Protein AF-A0A2I0IR15-F1 (afdb_monomer)

Solvent-accessible surface area (backbone atoms only — not comparable to full-atom values): 15702 Å² total; per-residue (Å²): 140,82,87,82,83,85,82,85,78,87,79,83,79,78,88,78,77,84,72,83,79,74,71,85,77,74,89,68,75,77,57,98,59,69,62,58,69,61,56,49,57,70,72,62,69,72,68,48,71,68,54,54,54,48,50,56,51,50,54,52,49,53,51,48,60,46,68,48,95,63,59,62,61,58,48,52,51,51,53,49,50,37,50,75,71,71,53,41,85,82,40,51,69,53,52,51,53,40,49,49,52,49,49,51,55,38,70,74,64,69,55,45,65,54,35,42,57,66,49,39,50,50,51,55,50,55,41,43,73,73,68,45,89,74,54,71,66,58,55,45,51,21,42,67,18,85,50,9,60,50,57,43,22,37,52,48,36,49,50,50,36,44,30,68,50,36,37,68,64,48,54,72,70,70,52,95,68,77,36,67,49,54,49,44,20,69,74,68,74,48,53,68,68,60,32,47,55,56,51,49,51,51,36,56,52,24,52,51,46,37,52,54,58,70,70,53,91,44,83,92,45,46,77,55,52,52,51,52,53,52,51,39,53,51,42,46,71,34,26,68,86,38,47,33,75,89,54,63,46,71,66,57,54,51,51,51,39,55,74,76,68,47,76,80,87,127

Secondary structure (DSSP, 8-state):
----PPP-PPPPPPP------------PPPPTTTTHHHHHHHHS----HHHHHHHHHHHHHHHHHHHS---HHHHHHHHHHHHHTT-GGGSHHHHHHHHHHHHHHHHHS-TTTT--HHHHHHHHHHHHHTT----HHHHHHHHTSTT-HHHHHHHHHHHHHHHHHHHHHHHHTT-----HHHHHHHHHT--HHHHHHHHHHHHHHHHHHHHHHHTS--TTTHHHHHHHHHHHHHHHHHHSSS-TTTS--HHHHHHHHHHHTSPPP-

Structure (mmCIF, N/CA/C/O backbone):
data_AF-A0A2I0IR15-F1
#
_entry.id   AF-A0A2I0IR15-F1
#
loop_
_atom_site.group_PDB
_atom_site.id
_atom_site.type_symbol
_atom_site.label_atom_id
_atom_site.label_alt_id
_atom_site.label_comp_id
_atom_site.label_asym_id
_atom_site.label_entity_id
_atom_site.label_seq_id
_atom_site.pdbx_PDB_ins_code
_atom_site.Cartn_x
_atom_site.Cartn_y
_atom_site.Cartn_z
_atom_site.occupancy
_atom_site.B_iso_or_equiv
_atom_site.auth_seq_id
_atom_site.auth_comp_id
_atom_site.auth_asym_id
_atom_site.auth_atom_id
_atom_site.pdbx_PDB_model_num
ATOM 1 N N . MET A 1 1 ? 22.782 -65.442 -54.873 1.00 41.31 1 MET A N 1
ATOM 2 C CA . MET A 1 1 ? 21.860 -64.720 -55.776 1.00 41.31 1 MET A CA 1
ATOM 3 C C . MET A 1 1 ? 21.946 -63.253 -55.395 1.00 41.31 1 MET A C 1
ATOM 5 O O . MET A 1 1 ? 21.360 -62.856 -54.399 1.00 41.31 1 MET A O 1
ATOM 9 N N . SER A 1 2 ? 22.826 -62.520 -56.082 1.00 32.69 2 SER A N 1
ATOM 10 C CA . SER A 1 2 ? 23.142 -61.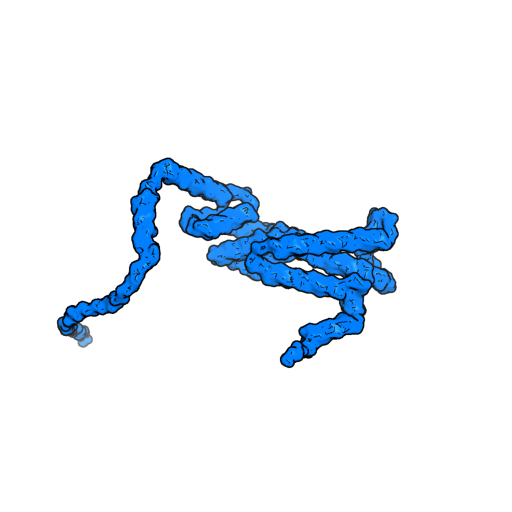117 -55.795 1.00 32.69 2 SER A CA 1
ATOM 11 C C . SER A 1 2 ? 22.188 -60.170 -56.509 1.00 32.69 2 SER A C 1
ATOM 13 O O . SER A 1 2 ? 21.692 -60.468 -57.592 1.00 32.69 2 SER A O 1
ATOM 15 N N . ALA A 1 3 ? 21.971 -59.040 -55.846 1.00 29.98 3 ALA A N 1
ATOM 16 C CA . ALA A 1 3 ? 21.074 -57.948 -56.174 1.00 29.98 3 ALA A CA 1
ATOM 17 C C . ALA A 1 3 ? 21.280 -57.323 -57.561 1.00 29.98 3 ALA A C 1
ATOM 19 O O . ALA A 1 3 ? 22.413 -57.151 -58.005 1.00 29.98 3 ALA A O 1
ATOM 20 N N . GLN A 1 4 ? 20.180 -56.836 -58.140 1.00 33.25 4 GLN A N 1
ATOM 21 C CA . GLN A 1 4 ? 20.163 -55.598 -58.918 1.00 33.25 4 GLN A CA 1
ATOM 22 C C . GLN A 1 4 ? 18.915 -54.795 -58.538 1.00 33.25 4 GLN A C 1
ATOM 24 O O . GLN A 1 4 ? 17.784 -55.256 -58.687 1.00 33.25 4 GLN A O 1
ATOM 29 N N . SER A 1 5 ? 19.156 -53.608 -57.983 1.00 34.25 5 SER A N 1
ATOM 30 C CA . SER A 1 5 ? 18.151 -52.607 -57.630 1.00 34.25 5 SER A CA 1
ATOM 31 C C . SER A 1 5 ? 17.617 -51.930 -58.899 1.00 34.25 5 SER A C 1
ATOM 33 O O . SER A 1 5 ? 18.418 -51.602 -59.777 1.00 34.25 5 SER A O 1
ATOM 35 N N . PRO A 1 6 ? 16.300 -51.690 -59.018 1.00 36.78 6 PRO A N 1
ATOM 36 C CA . PRO A 1 6 ? 15.722 -51.125 -60.227 1.00 36.78 6 PRO A CA 1
ATOM 37 C C . PRO A 1 6 ? 15.955 -49.613 -60.320 1.00 36.78 6 PRO A C 1
ATOM 39 O O . PRO A 1 6 ? 15.710 -48.846 -59.388 1.00 36.78 6 PRO A O 1
ATOM 42 N N . THR A 1 7 ? 16.434 -49.213 -61.493 1.00 34.75 7 THR A N 1
ATOM 43 C CA . THR A 1 7 ? 16.670 -47.848 -61.956 1.00 34.75 7 THR A CA 1
ATOM 44 C C . THR A 1 7 ? 15.359 -47.063 -62.036 1.00 34.75 7 THR A C 1
ATOM 46 O O . THR A 1 7 ? 14.443 -47.435 -62.768 1.00 34.75 7 THR A O 1
ATOM 49 N N . VAL A 1 8 ? 15.282 -45.951 -61.303 1.00 35.84 8 VAL A N 1
ATOM 50 C CA . VAL A 1 8 ? 14.198 -44.968 -61.413 1.00 35.84 8 VAL A CA 1
ATOM 51 C C . VAL A 1 8 ? 14.391 -44.188 -62.712 1.00 35.84 8 VAL A C 1
ATOM 53 O O . VAL A 1 8 ? 15.335 -43.414 -62.859 1.00 35.84 8 VAL A O 1
ATOM 56 N N . VAL A 1 9 ? 13.501 -44.429 -63.671 1.00 34.94 9 VAL A N 1
ATOM 57 C CA . VAL A 1 9 ? 13.421 -43.693 -64.934 1.00 34.94 9 VAL A CA 1
ATOM 58 C C . VAL A 1 9 ? 12.766 -42.338 -64.663 1.00 34.94 9 VAL A C 1
ATOM 60 O O . VAL A 1 9 ? 11.647 -42.258 -64.161 1.00 34.94 9 VAL A O 1
ATOM 63 N N . SER A 1 10 ? 13.502 -41.275 -64.985 1.00 33.50 10 SER A N 1
ATOM 64 C CA . SER A 1 10 ? 13.071 -39.878 -64.922 1.00 33.50 10 SER A CA 1
ATOM 65 C C . SER A 1 10 ? 11.829 -39.657 -65.791 1.00 33.50 10 SER A C 1
ATOM 67 O O . SER A 1 10 ? 11.877 -39.861 -67.005 1.00 33.50 10 SER A O 1
ATOM 69 N N . SER A 1 11 ? 10.717 -39.246 -65.177 1.00 34.78 11 SER A N 1
ATOM 70 C CA . SER A 1 11 ? 9.536 -38.761 -65.894 1.00 34.78 11 SER A CA 1
ATOM 71 C C . SER A 1 11 ? 9.581 -37.236 -65.935 1.00 34.78 11 SER A C 1
ATOM 73 O O . SER A 1 11 ? 9.585 -36.560 -64.909 1.00 34.78 11 SER A O 1
ATOM 75 N N . ALA A 1 12 ? 9.686 -36.699 -67.149 1.00 38.09 12 ALA A N 1
ATOM 76 C CA . ALA A 1 12 ? 9.657 -35.270 -67.413 1.00 38.09 12 ALA A CA 1
ATOM 77 C C . ALA A 1 12 ? 8.249 -34.705 -67.159 1.00 38.09 12 ALA A C 1
ATOM 79 O O . ALA A 1 12 ? 7.258 -35.245 -67.653 1.00 38.09 12 ALA A O 1
ATOM 80 N N . SER A 1 13 ? 8.168 -33.604 -66.411 1.00 41.06 13 SER A N 1
ATOM 81 C CA . SER A 1 13 ? 6.932 -32.841 -66.210 1.00 41.06 13 SER A CA 1
ATOM 82 C C . SER A 1 13 ? 6.497 -32.127 -67.505 1.00 41.06 13 SER A C 1
ATOM 84 O O . SER A 1 13 ? 7.362 -31.698 -68.273 1.00 41.06 13 SER A O 1
ATOM 86 N N . PRO A 1 14 ? 5.184 -31.938 -67.758 1.00 40.12 14 PRO A N 1
ATOM 87 C CA . PRO A 1 14 ? 4.691 -31.228 -68.939 1.00 40.12 14 PRO A CA 1
ATOM 88 C C . PRO A 1 14 ? 4.983 -29.718 -68.858 1.00 40.12 14 PRO A C 1
ATOM 90 O O . PRO A 1 14 ? 5.197 -29.190 -67.763 1.00 40.12 14 PRO A O 1
ATOM 93 N N . PRO A 1 15 ? 4.953 -28.990 -69.990 1.00 38.06 15 PRO A N 1
ATOM 94 C CA . PRO A 1 15 ? 5.256 -27.566 -70.009 1.00 38.06 15 PRO A CA 1
ATOM 95 C C . PRO A 1 15 ? 4.151 -26.776 -69.298 1.00 38.06 15 PRO A C 1
ATOM 97 O O . PRO A 1 15 ? 2.987 -26.793 -69.699 1.00 38.06 15 PRO A O 1
ATOM 100 N N . VAL A 1 16 ? 4.524 -26.063 -68.235 1.00 43.25 16 VAL A N 1
ATOM 101 C CA . VAL A 1 16 ? 3.643 -25.116 -67.548 1.00 43.25 16 VAL A CA 1
ATOM 102 C C . VAL A 1 16 ? 3.481 -23.892 -68.447 1.00 43.25 16 VAL A C 1
ATOM 104 O O . VAL A 1 16 ? 4.421 -23.124 -68.648 1.00 43.25 16 VAL A O 1
ATOM 107 N N . HIS A 1 17 ? 2.283 -23.709 -69.001 1.00 43.22 17 HIS A N 1
ATOM 108 C CA . HIS A 1 17 ? 1.891 -22.457 -69.639 1.00 43.22 17 HIS A CA 1
ATOM 109 C C . HIS A 1 17 ? 2.035 -21.311 -68.629 1.00 43.22 17 HIS A C 1
ATOM 111 O O . HIS A 1 17 ? 1.361 -21.285 -67.600 1.00 43.22 17 HIS A O 1
ATOM 117 N N . ALA A 1 18 ? 2.906 -20.350 -68.941 1.00 48.81 18 ALA A N 1
ATOM 118 C CA . ALA A 1 18 ? 3.055 -19.101 -68.209 1.00 48.81 18 ALA A CA 1
ATOM 119 C C . ALA A 1 18 ? 1.807 -18.219 -68.403 1.00 48.81 18 ALA A C 1
ATOM 121 O O . ALA A 1 18 ? 1.797 -17.278 -69.195 1.00 48.81 18 ALA A O 1
ATOM 122 N N . GLY A 1 19 ? 0.729 -18.538 -67.688 1.00 43.53 19 GLY A N 1
ATOM 123 C CA . GLY A 1 19 ? -0.364 -17.605 -67.459 1.00 43.53 19 GLY A CA 1
ATOM 124 C C . GLY A 1 19 ? 0.122 -16.532 -66.492 1.00 43.53 19 GLY A C 1
ATOM 125 O O . GLY A 1 19 ? 0.370 -16.822 -65.322 1.00 43.53 19 GLY A O 1
ATOM 126 N N . LYS A 1 20 ? 0.290 -15.293 -66.968 1.00 47.94 20 LYS A N 1
ATOM 127 C CA . LYS A 1 20 ? 0.499 -14.132 -66.096 1.00 47.94 20 LYS A CA 1
ATOM 128 C C . LYS A 1 20 ? -0.703 -14.027 -65.156 1.00 47.94 20 LYS A C 1
ATOM 130 O O . LYS A 1 20 ? -1.771 -13.584 -65.563 1.00 47.94 20 LYS A O 1
ATOM 135 N N . SER A 1 21 ? -0.539 -14.441 -63.904 1.00 51.06 21 SER A N 1
ATOM 136 C CA . SER A 1 21 ? -1.483 -14.095 -62.846 1.00 51.06 21 SER A CA 1
ATOM 137 C C . SER A 1 21 ? -1.290 -12.613 -62.522 1.00 51.06 21 SER A C 1
ATOM 139 O O . SER A 1 21 ? -0.540 -12.267 -61.609 1.00 51.06 21 SER A O 1
ATOM 141 N N . GLU A 1 22 ? -1.939 -11.730 -63.281 1.00 56.03 22 GLU A N 1
ATOM 142 C CA . GLU A 1 22 ? -2.110 -10.333 -62.882 1.00 56.03 22 GLU A CA 1
ATOM 143 C C . GLU A 1 22 ? -2.920 -10.309 -61.583 1.00 56.03 22 GLU A C 1
ATOM 145 O O . GLU A 1 22 ? -4.130 -10.546 -61.553 1.00 56.03 22 GLU A O 1
ATOM 150 N N . ARG A 1 23 ? -2.223 -10.080 -60.465 1.00 53.50 23 ARG A N 1
ATOM 151 C CA . ARG A 1 23 ? -2.849 -9.777 -59.179 1.00 53.50 23 ARG A CA 1
ATOM 152 C C . ARG A 1 23 ? -3.758 -8.568 -59.421 1.00 53.50 23 ARG A C 1
ATOM 154 O O . ARG A 1 23 ? -3.258 -7.538 -59.861 1.00 53.50 23 ARG A O 1
ATOM 161 N N . ARG A 1 24 ? -5.068 -8.691 -59.163 1.00 59.56 24 ARG A N 1
ATOM 162 C CA . ARG A 1 24 ? -6.012 -7.564 -59.268 1.00 59.56 24 ARG A CA 1
ATOM 163 C C . ARG A 1 24 ? -5.477 -6.397 -58.436 1.00 59.56 24 ARG A C 1
ATOM 165 O O . ARG A 1 24 ? -5.504 -6.459 -57.208 1.00 59.56 24 ARG A O 1
ATOM 172 N N . SER A 1 25 ? -4.955 -5.382 -59.117 1.00 61.16 25 SER A N 1
ATOM 173 C CA . SER A 1 25 ? -4.569 -4.116 -58.510 1.00 61.16 25 SER A CA 1
ATOM 174 C C . SER A 1 25 ? -5.855 -3.352 -58.246 1.00 61.16 25 SER A C 1
ATOM 176 O O . SER A 1 25 ? -6.660 -3.156 -59.153 1.00 61.16 25 SER A O 1
ATOM 178 N N . VAL A 1 26 ? -6.097 -3.014 -56.988 1.00 62.75 26 VAL A N 1
ATOM 179 C CA . VAL A 1 26 ? -7.194 -2.124 -56.624 1.00 62.75 26 VAL A CA 1
ATOM 180 C C . VAL A 1 26 ? -6.626 -0.716 -56.712 1.00 62.75 26 VAL A C 1
ATOM 182 O O . VAL A 1 26 ? -5.654 -0.412 -56.021 1.00 62.75 26 VAL A O 1
ATOM 185 N N . ASP A 1 27 ? -7.206 0.118 -57.573 1.00 71.88 27 ASP A N 1
ATOM 186 C CA . ASP A 1 27 ? -6.844 1.529 -57.712 1.00 71.88 27 ASP A CA 1
ATOM 187 C C . ASP A 1 27 ? -7.351 2.297 -56.488 1.00 71.88 27 ASP A C 1
ATOM 189 O O . ASP A 1 27 ? -8.397 2.950 -56.502 1.00 71.88 27 ASP A O 1
ATOM 193 N N . PHE A 1 28 ? -6.641 2.149 -55.370 1.00 70.25 28 PHE A N 1
ATOM 194 C CA . PHE A 1 28 ? -6.897 2.956 -54.190 1.00 70.25 28 PHE A CA 1
ATOM 195 C C . PHE A 1 28 ? -6.658 4.425 -54.544 1.00 70.25 28 PHE A C 1
ATOM 197 O O . PHE A 1 28 ? -5.647 4.775 -55.155 1.00 70.25 28 PHE A O 1
ATOM 204 N N . LEU A 1 29 ? -7.591 5.287 -54.137 1.00 69.69 29 LEU A N 1
ATOM 205 C CA . LEU A 1 29 ? -7.386 6.731 -54.176 1.00 69.69 29 LEU A CA 1
ATOM 206 C C . LEU A 1 29 ? -6.063 7.072 -53.467 1.00 69.69 29 LEU A C 1
ATO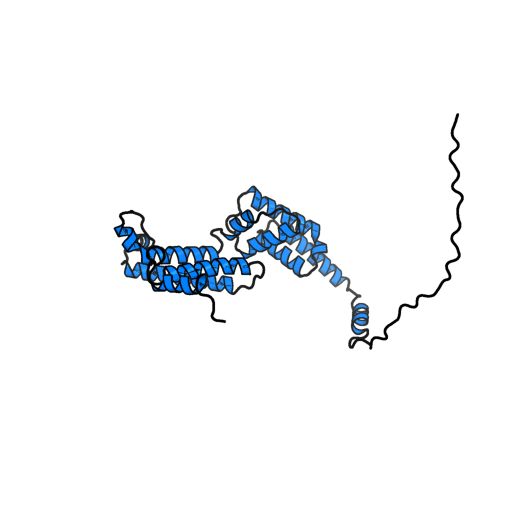M 208 O O . LEU A 1 29 ? -5.781 6.470 -52.422 1.00 69.69 29 LEU A O 1
ATOM 212 N N . PRO A 1 30 ? -5.262 8.017 -54.001 1.00 73.25 30 PRO A N 1
ATOM 213 C CA . PRO A 1 30 ? -4.023 8.439 -53.366 1.00 73.25 30 PRO A CA 1
ATOM 214 C C . PRO A 1 30 ? -4.285 8.760 -51.900 1.00 73.25 30 PRO A C 1
ATOM 216 O O . PRO A 1 30 ? -5.262 9.445 -51.578 1.00 73.25 30 PRO A O 1
ATOM 219 N N . SER A 1 31 ? -3.438 8.247 -51.005 1.00 76.50 31 SER A N 1
ATOM 220 C CA . SER A 1 31 ? -3.572 8.606 -49.597 1.00 76.50 31 SER A CA 1
ATOM 221 C C . SER A 1 31 ? -3.494 10.130 -49.478 1.00 76.50 31 SER A C 1
ATOM 223 O O . SER A 1 31 ? -2.743 10.768 -50.220 1.00 76.50 31 SER A O 1
ATOM 225 N N . ILE A 1 32 ? -4.230 10.723 -48.534 1.00 77.25 32 ILE A N 1
ATOM 226 C CA . ILE A 1 32 ? -4.157 12.173 -48.268 1.00 77.25 32 ILE A CA 1
ATOM 227 C C . ILE A 1 32 ? -2.726 12.645 -47.954 1.00 77.25 32 ILE A C 1
ATOM 229 O O . ILE A 1 32 ? -2.435 13.834 -48.014 1.00 77.25 32 ILE A O 1
ATOM 233 N N . TRP A 1 33 ? -1.837 11.704 -47.632 1.00 76.12 33 TRP A N 1
ATOM 234 C CA . TRP A 1 33 ? -0.437 11.932 -47.323 1.00 76.12 33 TRP A CA 1
ATOM 235 C C . TRP A 1 33 ? 0.501 11.702 -48.516 1.00 76.12 33 TRP A C 1
ATOM 237 O O . TRP A 1 33 ? 1.664 12.073 -48.421 1.00 76.12 33 TRP A O 1
ATOM 247 N N . GLY A 1 34 ? 0.040 11.122 -49.632 1.00 77.81 34 GLY A N 1
ATOM 248 C CA . GLY A 1 34 ? 0.859 10.829 -50.818 1.00 77.81 34 GLY A CA 1
ATOM 249 C C . GLY A 1 34 ? 2.237 10.249 -50.470 1.00 77.81 34 GLY A C 1
ATOM 250 O O . GLY A 1 34 ? 2.342 9.337 -49.651 1.00 77.81 34 GLY A O 1
ATOM 251 N N . ASP A 1 35 ? 3.286 10.856 -51.031 1.00 72.31 35 ASP A N 1
ATOM 252 C CA . ASP A 1 35 ? 4.697 10.529 -50.772 1.00 72.31 35 ASP A CA 1
ATOM 253 C C . ASP A 1 35 ? 5.337 11.418 -49.684 1.00 72.31 35 ASP A C 1
ATOM 255 O O . ASP A 1 35 ? 6.562 11.488 -49.560 1.00 72.31 35 ASP A O 1
ATOM 259 N N . HIS A 1 36 ? 4.534 12.129 -48.884 1.00 68.62 36 HIS A N 1
ATOM 260 C CA . HIS A 1 36 ? 5.016 13.112 -47.905 1.00 68.62 36 HIS A CA 1
ATOM 261 C C . HIS A 1 36 ? 6.048 12.517 -46.930 1.00 68.62 36 HIS A C 1
ATOM 263 O O . HIS A 1 36 ? 7.082 13.130 -46.664 1.00 68.62 36 HIS A O 1
ATOM 269 N N . PHE A 1 37 ? 5.822 11.283 -46.471 1.00 63.47 37 PHE A N 1
ATOM 270 C CA . PHE A 1 37 ? 6.748 10.570 -45.585 1.00 63.47 37 PHE A CA 1
ATOM 271 C C . PHE A 1 37 ? 7.997 10.028 -46.305 1.00 63.47 37 PHE A C 1
ATOM 273 O O . PHE A 1 37 ? 9.055 9.910 -45.687 1.00 63.47 37 PHE A O 1
ATOM 280 N N . LEU A 1 38 ? 7.914 9.745 -47.610 1.00 65.06 38 LEU A N 1
ATOM 281 C CA . LEU A 1 38 ? 9.043 9.252 -48.411 1.00 65.06 38 LEU A CA 1
ATOM 282 C C . LEU A 1 38 ? 10.034 10.380 -48.749 1.00 65.06 38 LEU A C 1
ATOM 284 O O . LEU A 1 38 ? 11.251 10.180 -48.716 1.00 65.06 38 LEU A O 1
ATOM 288 N N . ASN A 1 39 ? 9.528 11.595 -48.981 1.00 60.56 39 ASN A N 1
ATOM 289 C CA . ASN A 1 39 ? 10.370 12.783 -49.155 1.00 60.56 39 ASN A CA 1
ATOM 290 C C . ASN A 1 39 ? 11.069 13.202 -47.852 1.00 60.56 39 ASN A C 1
ATOM 292 O O . ASN A 1 39 ? 12.228 13.618 -47.890 1.00 60.56 39 ASN A O 1
ATOM 296 N N . HIS A 1 40 ? 10.413 13.036 -46.698 1.00 56.72 40 HIS A N 1
ATOM 297 C CA . HIS A 1 40 ? 11.025 13.322 -45.397 1.00 56.72 40 HIS A CA 1
ATOM 298 C C . HIS A 1 40 ? 12.234 12.415 -45.111 1.00 56.72 40 HIS A C 1
ATOM 300 O O . HIS A 1 40 ? 13.275 12.891 -44.659 1.00 56.72 40 HIS A O 1
ATOM 306 N N . ALA A 1 41 ? 12.139 11.118 -45.425 1.00 53.72 41 ALA A N 1
ATOM 307 C CA . ALA A 1 41 ? 13.246 10.177 -45.235 1.00 53.72 41 ALA A CA 1
ATOM 308 C C . ALA A 1 41 ? 14.482 10.537 -46.083 1.00 53.72 41 ALA A C 1
ATOM 310 O O . ALA A 1 41 ? 15.613 10.344 -45.646 1.00 53.72 41 ALA A O 1
ATOM 311 N N . SER A 1 42 ? 14.268 11.130 -47.260 1.00 54.53 42 SER A N 1
ATOM 312 C CA . SER A 1 42 ? 15.337 11.447 -48.215 1.00 54.53 42 SER A CA 1
ATOM 313 C C . SER A 1 42 ? 16.145 12.696 -47.834 1.00 54.53 42 SER A C 1
ATOM 315 O O . SER A 1 42 ? 17.334 12.768 -48.136 1.00 54.53 42 SER A O 1
ATOM 317 N N . HIS A 1 43 ? 15.539 13.669 -47.142 1.00 50.34 43 HIS A N 1
ATOM 318 C CA . HIS A 1 43 ? 16.244 14.870 -46.658 1.00 50.34 43 HIS A CA 1
ATOM 319 C C . HIS A 1 43 ? 16.834 14.694 -45.245 1.00 50.34 43 HIS A C 1
ATOM 321 O O . HIS A 1 43 ? 17.702 15.458 -44.834 1.00 50.34 43 HIS A O 1
ATOM 327 N N . SER A 1 44 ? 16.388 13.669 -44.510 1.00 52.06 44 SER A N 1
ATOM 328 C CA . SER A 1 44 ? 16.748 13.421 -43.107 1.00 52.06 44 SER A CA 1
ATOM 329 C C . SER A 1 44 ? 17.924 12.448 -42.903 1.00 52.06 44 SER A C 1
ATOM 331 O O . SER A 1 44 ? 18.313 12.225 -41.758 1.00 52.06 44 SER A O 1
ATOM 333 N N . MET A 1 45 ? 18.509 11.868 -43.960 1.00 53.00 45 MET A N 1
ATOM 334 C CA . MET A 1 45 ? 19.631 10.908 -43.851 1.00 53.00 45 MET A CA 1
ATOM 335 C C . MET A 1 45 ? 21.026 11.517 -44.082 1.00 53.00 45 MET A C 1
ATOM 337 O O . MET A 1 45 ? 21.992 10.791 -44.287 1.00 53.00 45 MET A O 1
ATOM 341 N N . MET A 1 46 ? 21.172 12.839 -43.989 1.00 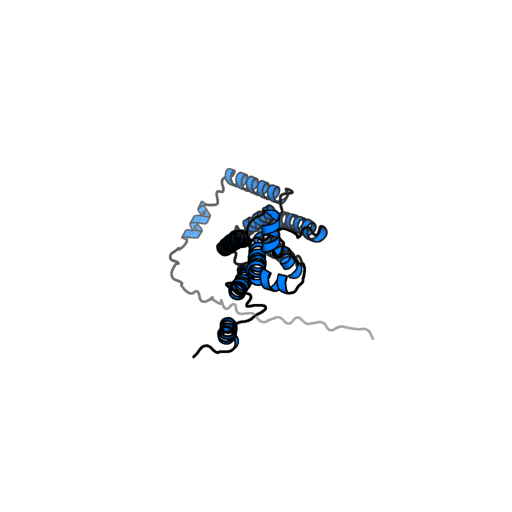55.88 46 MET A N 1
ATOM 342 C CA . MET A 1 46 ? 22.468 13.448 -43.663 1.00 55.88 46 MET A CA 1
ATOM 343 C C . MET A 1 46 ? 22.533 13.585 -42.141 1.00 55.88 46 MET A C 1
ATOM 345 O O . MET A 1 46 ? 22.412 14.686 -41.602 1.00 55.88 46 MET A O 1
ATOM 349 N N . ILE A 1 47 ? 22.653 12.462 -41.425 1.00 57.88 47 ILE A N 1
ATOM 350 C CA . ILE A 1 47 ? 23.025 12.522 -40.010 1.00 57.88 47 ILE A CA 1
ATOM 351 C C . ILE A 1 47 ? 24.422 13.143 -39.998 1.00 57.88 47 ILE A C 1
ATOM 353 O O . ILE A 1 47 ? 25.387 12.544 -40.458 1.00 57.88 47 ILE A O 1
ATOM 357 N N . HIS A 1 48 ? 24.511 14.406 -39.583 1.00 69.12 48 HIS A N 1
ATOM 358 C CA . HIS A 1 48 ? 25.781 15.119 -39.511 1.00 69.12 48 HIS A CA 1
ATOM 359 C C . HIS A 1 48 ? 26.724 14.297 -38.619 1.00 69.12 48 HIS A C 1
ATOM 361 O O . HIS A 1 48 ? 26.294 13.850 -37.561 1.00 69.12 48 HIS A O 1
ATOM 367 N N . GLU A 1 49 ? 27.997 14.130 -38.979 1.00 75.12 49 GLU A N 1
ATOM 368 C CA . GLU A 1 49 ? 29.004 13.360 -38.207 1.00 75.12 49 GLU A CA 1
ATOM 369 C C . GLU A 1 49 ? 29.020 13.721 -36.700 1.00 75.12 49 GLU A C 1
ATOM 371 O O . GLU A 1 49 ? 29.261 12.898 -35.818 1.00 75.12 49 GLU A O 1
ATOM 376 N N . SER A 1 50 ? 28.666 14.972 -36.393 1.00 80.25 50 SER A N 1
ATOM 377 C CA . SER A 1 50 ? 28.446 15.482 -35.036 1.00 80.25 50 SER A CA 1
ATOM 378 C C . SER A 1 50 ? 27.332 14.742 -34.275 1.00 80.25 50 SER A C 1
ATOM 380 O O . SER A 1 50 ? 27.508 14.401 -33.108 1.00 80.25 50 SER A O 1
ATOM 382 N N . ALA A 1 51 ? 26.200 14.466 -34.924 1.00 80.06 51 ALA A N 1
ATOM 383 C CA . ALA A 1 51 ? 25.073 13.744 -34.344 1.00 80.06 51 ALA A CA 1
ATOM 384 C C . ALA A 1 51 ? 25.393 12.256 -34.128 1.00 80.06 51 ALA A C 1
ATOM 386 O O . ALA A 1 51 ? 25.054 11.724 -33.074 1.00 80.06 51 ALA A O 1
ATOM 387 N N . GLU A 1 52 ? 26.116 11.601 -35.044 1.00 82.69 52 GLU A N 1
ATOM 388 C CA . GLU A 1 52 ? 26.582 10.217 -34.832 1.00 82.69 52 GLU A CA 1
ATOM 389 C C . GLU A 1 52 ? 27.502 10.122 -33.613 1.00 82.69 52 GLU A C 1
ATOM 391 O O . GLU A 1 52 ? 27.324 9.265 -32.746 1.00 82.69 52 GLU A O 1
ATOM 396 N N . LYS A 1 53 ? 28.443 11.064 -33.484 1.00 87.00 53 LYS A N 1
ATOM 397 C CA . LYS A 1 53 ? 29.334 11.135 -32.322 1.00 87.00 53 LYS A CA 1
ATOM 398 C C . LYS A 1 53 ? 28.569 11.366 -31.016 1.00 87.00 53 LYS A C 1
ATOM 400 O O . LYS A 1 53 ? 28.942 10.803 -29.987 1.00 87.00 53 LYS A O 1
ATOM 405 N N . GLN A 1 54 ? 27.512 12.178 -31.043 1.00 89.12 54 GLN A N 1
ATOM 406 C CA . GLN A 1 54 ? 26.643 12.387 -29.882 1.00 89.12 54 GLN A CA 1
ATOM 407 C C . GLN A 1 54 ? 25.873 11.118 -29.510 1.00 89.12 54 GLN A C 1
ATOM 409 O O . GLN A 1 54 ? 25.836 10.775 -28.330 1.00 89.12 54 GLN A O 1
ATOM 414 N N . ILE A 1 55 ? 25.317 10.400 -30.491 1.00 88.25 55 ILE A N 1
ATOM 415 C CA . ILE A 1 55 ? 24.612 9.128 -30.269 1.00 88.25 55 ILE A CA 1
ATOM 416 C C . ILE A 1 55 ? 25.553 8.106 -29.633 1.00 88.25 55 ILE A C 1
ATOM 418 O O . ILE A 1 55 ? 25.230 7.569 -28.578 1.00 88.25 55 ILE A O 1
ATOM 422 N N . LEU A 1 56 ? 26.753 7.915 -30.189 1.00 89.31 56 LEU A N 1
ATOM 423 C CA . LEU A 1 56 ? 27.759 7.006 -29.624 1.00 89.31 56 LEU A CA 1
ATOM 424 C C . LEU A 1 56 ? 28.150 7.389 -28.186 1.00 89.31 56 LEU A C 1
ATOM 426 O O . LEU A 1 56 ? 28.357 6.519 -27.335 1.00 89.31 56 LEU A O 1
ATOM 430 N N . GLY A 1 57 ? 28.233 8.693 -27.900 1.00 91.31 57 GLY A N 1
ATOM 431 C CA . GLY A 1 57 ? 28.473 9.203 -26.551 1.00 91.31 57 GLY A CA 1
ATOM 432 C C . GLY A 1 57 ? 27.340 8.856 -25.582 1.00 91.31 57 GLY A C 1
ATOM 433 O O . GLY A 1 57 ? 27.602 8.358 -24.488 1.00 91.31 57 GLY A O 1
ATOM 434 N N . LEU A 1 58 ? 26.089 9.065 -25.996 1.00 91.31 58 LEU A N 1
ATOM 435 C CA . LEU A 1 58 ? 24.905 8.739 -25.197 1.00 91.31 58 LEU A CA 1
ATOM 436 C C . LEU A 1 58 ? 24.756 7.230 -24.978 1.00 91.31 58 LEU A C 1
ATOM 438 O O . LEU A 1 58 ? 24.478 6.807 -23.859 1.00 91.31 58 LEU A O 1
ATOM 442 N N . GLU A 1 59 ? 24.992 6.408 -26.001 1.00 91.38 59 GLU A N 1
ATOM 443 C CA . GLU A 1 59 ? 24.985 4.947 -25.871 1.00 91.38 59 GLU A CA 1
ATOM 444 C C . GLU A 1 59 ? 26.029 4.469 -24.860 1.00 91.38 59 GLU A C 1
ATOM 446 O O . GLU A 1 59 ? 25.734 3.633 -24.005 1.00 91.38 59 GLU A O 1
ATOM 451 N N . SER A 1 60 ? 27.240 5.028 -24.918 1.00 91.38 60 SER A N 1
ATOM 452 C CA . SER A 1 60 ? 28.309 4.704 -23.967 1.00 91.38 60 SER A CA 1
ATOM 453 C C . SER A 1 60 ? 27.921 5.075 -22.534 1.00 91.38 60 SER A C 1
ATOM 455 O O . SER A 1 60 ? 28.199 4.321 -21.600 1.00 91.38 60 SER A O 1
ATOM 457 N N . GLU A 1 61 ? 27.234 6.203 -22.355 1.00 91.25 61 GLU A N 1
ATOM 458 C CA . GLU A 1 61 ? 26.751 6.639 -21.047 1.00 91.25 61 GLU A CA 1
ATOM 459 C C . GLU A 1 61 ? 25.636 5.733 -20.511 1.00 91.25 61 GLU A C 1
ATOM 461 O O . GLU A 1 61 ? 25.686 5.329 -19.350 1.00 91.25 61 GLU A O 1
ATOM 466 N N . VAL A 1 62 ? 24.677 5.330 -21.351 1.00 91.56 62 VAL A N 1
ATOM 467 C CA . VAL A 1 62 ? 23.621 4.380 -20.958 1.00 91.56 62 VAL A CA 1
ATOM 468 C C . VAL A 1 62 ? 24.223 3.040 -20.527 1.00 91.56 62 VAL A C 1
ATOM 470 O O . VAL A 1 62 ? 23.846 2.511 -19.480 1.00 91.56 62 VAL A O 1
ATOM 473 N N . LYS A 1 63 ? 25.208 2.516 -21.271 1.00 91.81 63 LYS A N 1
ATOM 474 C CA . LYS A 1 63 ? 25.931 1.286 -20.896 1.00 91.81 63 LYS A CA 1
ATOM 475 C C . LYS A 1 63 ? 26.609 1.425 -19.540 1.00 91.81 63 LYS A C 1
ATOM 477 O O . LYS A 1 63 ? 26.462 0.555 -18.686 1.00 91.81 63 LYS A O 1
ATOM 482 N N . ARG A 1 64 ? 27.289 2.553 -19.313 1.00 90.12 64 ARG A N 1
ATOM 483 C CA . ARG A 1 64 ? 27.911 2.865 -18.023 1.00 90.12 64 ARG A CA 1
ATOM 484 C C . ARG A 1 64 ? 26.873 2.904 -16.899 1.00 90.12 64 ARG A C 1
ATOM 486 O O . ARG A 1 64 ? 27.120 2.352 -15.834 1.00 90.12 64 ARG A O 1
ATOM 493 N N . MET A 1 65 ? 25.712 3.523 -17.117 1.00 89.81 65 MET A N 1
ATOM 494 C CA . MET A 1 65 ? 24.647 3.600 -16.108 1.00 89.81 65 MET A CA 1
ATOM 495 C C . MET A 1 65 ? 24.046 2.229 -15.755 1.00 89.81 65 MET A C 1
ATOM 497 O O . MET A 1 65 ? 23.656 2.031 -14.604 1.00 89.81 65 MET A O 1
ATOM 501 N N . LEU A 1 66 ? 23.985 1.292 -16.707 1.00 89.69 66 LEU A N 1
ATOM 502 C CA . LEU A 1 66 ? 23.536 -0.088 -16.468 1.00 89.69 66 LEU A CA 1
ATOM 503 C C . LEU A 1 66 ? 24.589 -0.928 -15.719 1.00 89.69 66 LEU A C 1
ATOM 505 O O . LEU A 1 66 ? 24.233 -1.728 -14.846 1.00 89.69 66 LEU A O 1
ATOM 509 N N . ASP A 1 67 ? 25.871 -0.714 -16.026 1.00 85.12 67 ASP A N 1
ATOM 510 C CA . ASP A 1 67 ? 27.000 -1.425 -15.413 1.00 85.12 67 ASP A CA 1
ATOM 511 C C . ASP A 1 67 ? 27.264 -0.993 -13.961 1.00 85.12 67 ASP A C 1
ATOM 513 O O . ASP A 1 67 ? 27.470 -1.835 -13.086 1.00 85.12 67 ASP A O 1
ATOM 517 N N . VAL A 1 68 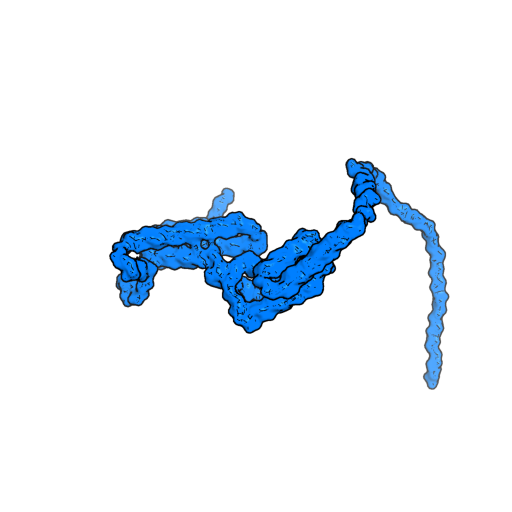? 27.187 0.313 -13.671 1.00 81.94 68 VAL A N 1
ATOM 518 C CA . VAL A 1 68 ? 27.414 0.873 -12.325 1.00 81.94 68 VAL A CA 1
ATOM 519 C C . VAL A 1 68 ? 26.617 0.102 -11.270 1.00 81.94 68 VAL A C 1
ATOM 521 O O . VAL A 1 68 ? 25.438 -0.168 -11.463 1.00 81.94 68 VAL A O 1
ATOM 524 N N . ASN A 1 69 ? 27.226 -0.209 -10.120 1.00 68.12 69 ASN A N 1
ATOM 525 C CA . ASN A 1 69 ? 26.559 -0.823 -8.958 1.00 68.12 69 ASN A CA 1
ATOM 526 C C . ASN A 1 69 ? 25.598 0.162 -8.249 1.00 68.12 69 ASN A C 1
ATOM 528 O O . ASN A 1 69 ? 25.762 0.478 -7.072 1.00 68.12 69 ASN A O 1
ATOM 532 N N . SER A 1 70 ? 24.623 0.691 -8.986 1.00 72.38 70 SER A N 1
ATOM 533 C CA . SER A 1 70 ? 23.541 1.544 -8.496 1.00 72.38 70 SER A CA 1
ATOM 534 C C . SER A 1 70 ? 22.440 0.722 -7.826 1.00 72.38 70 SER A C 1
ATOM 536 O O . SER A 1 70 ? 22.409 -0.512 -7.911 1.00 72.38 70 SER A O 1
ATOM 538 N N . SER A 1 71 ? 21.537 1.412 -7.125 1.00 78.44 71 SER A N 1
ATOM 539 C CA . SER A 1 71 ? 20.425 0.746 -6.457 1.00 78.44 71 SER A CA 1
ATOM 540 C C . SER A 1 71 ? 19.530 0.043 -7.496 1.00 78.44 71 SER A C 1
ATOM 542 O O . SER A 1 71 ? 19.270 0.594 -8.570 1.00 78.44 71 SER A O 1
ATOM 544 N N . PRO A 1 72 ? 19.021 -1.169 -7.227 1.00 79.12 72 PRO A N 1
ATOM 545 C CA . PRO A 1 72 ? 18.183 -1.863 -8.202 1.00 79.12 72 PRO A CA 1
ATOM 546 C C . PRO A 1 72 ? 16.925 -1.114 -8.669 1.00 79.12 72 PRO A C 1
ATOM 548 O O . PRO A 1 72 ? 16.606 -1.243 -9.849 1.00 79.12 72 PRO A O 1
ATOM 551 N N . PRO A 1 73 ? 16.230 -0.291 -7.852 1.00 82.00 73 PRO A N 1
ATOM 552 C CA . PRO A 1 73 ? 15.152 0.561 -8.357 1.00 82.00 73 PRO A CA 1
ATOM 553 C C . PRO A 1 73 ? 15.600 1.495 -9.490 1.00 82.00 73 PRO A C 1
ATOM 555 O O . PRO A 1 73 ? 14.872 1.672 -10.465 1.00 82.00 73 PRO A O 1
ATOM 558 N N . GLU A 1 74 ? 16.797 2.078 -9.395 1.00 86.19 74 GLU A N 1
ATOM 559 C CA . GLU A 1 74 ? 17.350 2.944 -10.444 1.00 86.19 74 GLU A CA 1
ATOM 560 C C . GLU A 1 74 ? 17.638 2.146 -11.716 1.00 86.19 74 GLU A C 1
ATOM 562 O O . GLU A 1 74 ? 17.204 2.550 -12.797 1.00 86.19 74 GLU A O 1
ATOM 567 N N . LYS A 1 75 ? 18.281 0.976 -11.588 1.00 89.00 75 LYS A N 1
ATOM 568 C CA . LYS A 1 75 ? 18.543 0.083 -12.729 1.00 89.00 75 LYS A CA 1
ATOM 569 C C . LYS A 1 75 ? 17.248 -0.367 -13.409 1.00 89.00 75 LYS A C 1
ATOM 571 O O . LYS A 1 75 ? 17.135 -0.278 -14.627 1.00 89.00 75 LYS A O 1
ATOM 576 N N . LEU A 1 76 ? 16.251 -0.804 -12.637 1.00 90.00 76 LEU A N 1
ATOM 577 C CA . LEU A 1 76 ? 14.956 -1.255 -13.160 1.00 90.00 76 LEU A CA 1
ATOM 578 C C . LEU A 1 76 ? 14.211 -0.128 -13.887 1.00 90.00 76 LEU A C 1
ATOM 580 O O . LEU A 1 76 ? 13.638 -0.371 -14.947 1.00 90.00 76 LEU A O 1
ATOM 584 N N . ASN A 1 77 ? 14.241 1.098 -13.353 1.00 90.00 77 ASN A N 1
ATOM 585 C CA . ASN A 1 77 ? 13.642 2.260 -14.015 1.00 90.00 77 ASN A CA 1
ATOM 586 C C . ASN A 1 77 ? 14.366 2.613 -15.320 1.00 90.00 77 ASN A C 1
ATOM 588 O O . ASN A 1 77 ? 13.705 2.915 -16.311 1.00 90.00 77 ASN A O 1
ATOM 592 N N . LEU A 1 78 ? 15.700 2.548 -15.346 1.00 92.56 78 LEU A N 1
ATOM 593 C CA . LEU A 1 78 ? 16.473 2.792 -16.565 1.00 92.56 78 LEU A CA 1
ATOM 594 C C . LEU A 1 78 ? 16.160 1.742 -17.641 1.00 92.56 78 LEU A C 1
ATOM 596 O O . LEU A 1 78 ? 15.890 2.099 -18.786 1.00 92.56 78 LEU A O 1
ATOM 600 N N . ILE A 1 79 ? 16.117 0.459 -17.267 1.00 93.75 79 ILE A N 1
ATOM 601 C CA . ILE A 1 79 ? 15.741 -0.633 -18.178 1.00 93.75 79 ILE A CA 1
ATOM 602 C C . ILE A 1 79 ? 14.312 -0.430 -18.701 1.00 93.75 79 ILE A C 1
ATOM 604 O O . ILE A 1 79 ? 14.074 -0.566 -19.902 1.00 93.75 79 ILE A O 1
ATOM 608 N N . ASP A 1 80 ? 13.363 -0.066 -17.832 1.00 91.88 80 ASP A N 1
ATOM 609 C CA . ASP A 1 80 ? 11.990 0.244 -18.246 1.00 91.88 80 ASP A CA 1
ATOM 610 C C . ASP A 1 80 ? 11.947 1.396 -19.259 1.00 91.88 80 ASP A C 1
ATOM 612 O O . ASP A 1 80 ? 11.302 1.275 -20.299 1.00 91.88 80 ASP A O 1
ATOM 616 N N . GLN A 1 81 ? 12.679 2.485 -19.014 1.00 93.44 81 GLN A N 1
ATOM 617 C CA . GLN A 1 81 ? 12.750 3.620 -19.938 1.00 93.44 81 GLN A CA 1
ATOM 618 C C . GLN A 1 81 ? 13.334 3.224 -21.298 1.00 93.44 81 GLN A C 1
ATOM 620 O O . GLN A 1 81 ? 12.751 3.563 -22.327 1.00 93.44 81 GLN A O 1
ATOM 625 N N . ILE A 1 82 ? 14.428 2.458 -21.315 1.00 93.81 82 ILE A N 1
ATOM 626 C CA . ILE A 1 82 ? 15.050 1.938 -22.542 1.00 93.81 82 ILE A CA 1
ATOM 627 C C . ILE A 1 82 ? 14.050 1.090 -23.344 1.00 93.81 82 ILE A C 1
ATOM 629 O O . ILE A 1 82 ? 13.913 1.268 -24.558 1.00 93.81 82 ILE A O 1
ATOM 633 N N . GLN A 1 83 ? 13.308 0.202 -22.673 1.00 92.81 83 GLN A N 1
ATOM 634 C CA . GLN A 1 83 ? 12.273 -0.616 -23.313 1.00 92.81 83 GLN A CA 1
ATOM 635 C C . GLN A 1 83 ? 11.113 0.235 -23.847 1.00 92.81 83 GLN A C 1
ATOM 637 O O . GLN A 1 83 ? 10.656 0.008 -24.966 1.00 92.81 83 GLN A O 1
ATOM 642 N N . ARG A 1 84 ? 10.653 1.241 -23.091 1.00 90.25 84 ARG A N 1
ATOM 643 C CA . ARG A 1 84 ? 9.561 2.143 -23.506 1.00 90.25 84 ARG A CA 1
ATOM 644 C C . ARG A 1 84 ? 9.949 3.062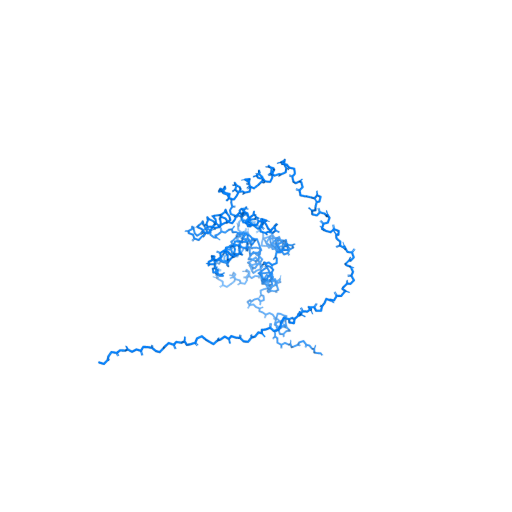 -24.666 1.00 90.25 84 ARG A C 1
ATOM 646 O O . ARG A 1 84 ? 9.071 3.441 -25.436 1.00 90.25 84 ARG A O 1
ATOM 653 N N . LEU A 1 85 ? 11.234 3.387 -24.811 1.00 92.81 85 LEU A N 1
ATOM 654 C CA . LEU A 1 85 ? 11.784 4.100 -25.969 1.00 92.81 85 LEU A CA 1
ATOM 655 C C . LEU A 1 85 ? 11.929 3.206 -27.213 1.00 92.81 85 LEU A C 1
ATOM 657 O O . LEU A 1 85 ? 12.162 3.722 -28.302 1.00 92.81 85 LEU A O 1
ATOM 661 N N . GLY A 1 86 ? 11.795 1.883 -27.074 1.00 91.06 86 GLY A N 1
ATOM 662 C CA . GLY A 1 86 ? 11.924 0.935 -28.184 1.00 91.06 86 GLY A CA 1
ATOM 663 C C . GLY A 1 86 ? 13.367 0.686 -28.635 1.00 91.06 86 GLY A C 1
ATOM 664 O O . GLY A 1 86 ? 13.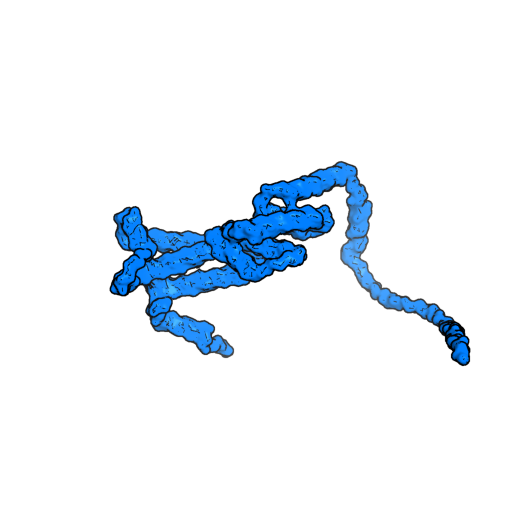576 0.133 -29.710 1.00 91.06 86 GLY A O 1
ATOM 665 N N . ILE A 1 87 ? 14.359 1.069 -27.824 1.00 94.69 87 ILE A N 1
ATOM 666 C CA . ILE A 1 87 ? 15.794 0.972 -28.153 1.00 94.69 87 ILE A CA 1
ATOM 667 C C . ILE A 1 87 ? 16.521 -0.135 -27.377 1.00 94.69 87 ILE A C 1
ATOM 669 O O . ILE A 1 87 ? 17.747 -0.183 -27.352 1.00 94.69 87 ILE A O 1
ATOM 673 N N . SER A 1 88 ? 15.787 -1.047 -26.735 1.00 92.88 88 SER A N 1
ATOM 674 C CA . SER A 1 88 ? 16.372 -2.119 -25.916 1.00 92.88 88 SER A CA 1
ATOM 675 C C . SER A 1 88 ? 17.281 -3.069 -26.693 1.00 92.88 88 SER A C 1
ATOM 677 O O . SER A 1 88 ? 18.207 -3.620 -26.110 1.00 92.88 88 SER A O 1
ATOM 679 N N . TYR A 1 89 ? 17.062 -3.211 -28.003 1.00 91.81 89 TYR A N 1
ATOM 680 C CA . TYR A 1 89 ? 17.898 -4.026 -28.889 1.00 91.81 89 TYR A CA 1
ATOM 681 C C . TYR A 1 89 ? 19.365 -3.553 -28.954 1.00 91.81 89 TYR A C 1
ATOM 683 O O . TYR A 1 89 ? 20.244 -4.327 -29.319 1.00 91.81 89 TYR A O 1
ATOM 691 N N . LEU A 1 90 ? 19.653 -2.294 -28.595 1.00 92.25 90 LEU A N 1
ATOM 692 C CA . LEU A 1 90 ? 21.020 -1.754 -28.563 1.00 92.25 90 LEU A CA 1
ATOM 693 C C . LEU A 1 90 ? 21.801 -2.155 -27.300 1.00 92.25 90 LEU A C 1
ATOM 695 O O . LEU A 1 90 ? 23.022 -2.001 -27.264 1.00 92.25 90 LEU A O 1
ATOM 699 N N . PHE A 1 91 ? 21.106 -2.651 -26.273 1.00 94.44 91 PHE A N 1
ATOM 700 C CA . PHE A 1 91 ? 21.647 -2.858 -24.927 1.00 94.44 91 PHE A CA 1
ATOM 701 C C . PHE A 1 91 ? 21.302 -4.240 -24.355 1.00 94.44 91 PHE A C 1
ATOM 703 O O . PHE A 1 91 ? 21.248 -4.401 -23.140 1.00 94.44 91 PHE A O 1
ATOM 710 N N . GLU A 1 92 ? 21.005 -5.236 -25.198 1.00 91.94 92 GLU A N 1
ATOM 711 C CA . GLU A 1 92 ? 20.518 -6.551 -24.744 1.00 91.94 92 GLU A CA 1
ATOM 712 C C . GLU A 1 92 ? 21.454 -7.192 -23.712 1.00 91.94 92 GLU A C 1
ATOM 714 O O . GLU A 1 92 ? 21.013 -7.604 -22.642 1.00 91.94 92 GLU A O 1
ATOM 719 N N . ARG A 1 93 ? 22.764 -7.185 -23.987 1.00 91.94 93 ARG A N 1
ATOM 720 C CA . ARG A 1 93 ? 23.774 -7.786 -23.103 1.00 91.94 93 ARG A CA 1
ATOM 721 C C . ARG A 1 93 ? 23.859 -7.068 -21.762 1.00 91.94 93 ARG A C 1
ATOM 723 O O . ARG A 1 93 ? 23.978 -7.707 -20.722 1.00 91.94 93 ARG A O 1
ATOM 730 N N . GLU A 1 94 ? 23.824 -5.741 -21.790 1.00 93.75 94 GLU A N 1
ATOM 731 C CA . GLU A 1 94 ? 23.897 -4.902 -20.599 1.00 93.75 94 GLU A CA 1
ATOM 732 C C . GLU A 1 94 ? 22.624 -5.026 -19.750 1.00 93.75 94 GLU A C 1
ATOM 734 O O . GLU A 1 94 ? 22.707 -5.080 -18.523 1.00 93.75 94 GLU A O 1
ATOM 739 N N . ILE A 1 95 ? 21.455 -5.132 -20.391 1.00 93.25 95 ILE A N 1
ATOM 740 C CA . ILE A 1 95 ? 20.175 -5.394 -19.722 1.00 93.25 95 ILE A CA 1
ATOM 741 C C . ILE A 1 95 ? 20.199 -6.770 -19.050 1.00 93.25 95 ILE A C 1
ATOM 743 O O . ILE A 1 95 ? 19.814 -6.874 -17.884 1.00 93.25 95 ILE A O 1
ATOM 747 N N . ASP A 1 96 ? 20.665 -7.806 -19.747 1.00 91.81 96 ASP A N 1
ATOM 748 C CA . ASP A 1 96 ? 20.724 -9.167 -19.207 1.00 91.81 96 ASP A CA 1
ATOM 749 C C . ASP A 1 96 ? 21.667 -9.255 -18.004 1.00 91.81 96 ASP A C 1
ATOM 751 O O . ASP A 1 96 ? 21.275 -9.769 -16.955 1.00 91.81 96 ASP A O 1
ATOM 755 N N . ALA A 1 97 ? 22.865 -8.670 -18.110 1.00 90.88 97 ALA A N 1
ATOM 756 C CA . ALA A 1 97 ? 23.826 -8.616 -17.010 1.00 90.88 97 ALA A CA 1
ATOM 757 C C . ALA A 1 97 ? 23.274 -7.844 -15.798 1.00 90.88 97 ALA A C 1
ATOM 759 O O . ALA A 1 97 ? 23.412 -8.288 -14.656 1.00 90.88 97 ALA A O 1
ATOM 760 N N . ALA A 1 98 ? 22.609 -6.706 -16.026 1.00 91.31 98 ALA A N 1
ATOM 761 C CA . ALA A 1 98 ? 21.994 -5.931 -14.952 1.00 91.31 98 ALA A CA 1
ATOM 762 C C . ALA A 1 98 ? 20.870 -6.714 -14.253 1.00 91.31 98 ALA A C 1
ATOM 764 O O . ALA A 1 98 ? 20.776 -6.698 -13.024 1.00 91.31 98 ALA A O 1
ATOM 765 N N . LEU A 1 99 ? 20.029 -7.423 -15.010 1.00 90.56 99 LEU A N 1
ATOM 766 C CA . LEU A 1 99 ? 18.949 -8.239 -14.454 1.00 90.56 99 LEU A CA 1
ATOM 767 C C . LEU A 1 99 ? 19.470 -9.472 -13.708 1.00 90.56 99 LEU A C 1
ATOM 769 O O . LEU A 1 99 ? 18.905 -9.820 -12.671 1.00 90.56 99 LEU A O 1
ATOM 773 N N . GLU A 1 100 ? 20.561 -10.085 -14.167 1.00 88.31 100 GLU A N 1
ATOM 774 C CA . GLU A 1 100 ? 21.222 -11.183 -13.456 1.00 88.31 100 GLU A CA 1
ATOM 775 C C . GLU A 1 100 ? 21.765 -10.723 -12.096 1.00 88.31 100 GLU A C 1
ATOM 777 O O . GLU A 1 100 ? 21.501 -11.361 -11.075 1.00 88.31 100 GLU A O 1
ATOM 782 N N . GLN A 1 101 ? 22.444 -9.571 -12.058 1.00 86.25 101 GLN A N 1
ATOM 783 C CA . GLN A 1 101 ? 22.923 -8.970 -10.807 1.00 86.25 101 GLN A CA 1
ATOM 784 C C . GLN A 1 101 ? 21.769 -8.708 -9.833 1.00 86.25 101 GLN A C 1
ATOM 786 O O . GLN A 1 101 ? 21.854 -9.047 -8.652 1.00 86.25 101 GLN A O 1
ATOM 791 N N . ILE A 1 102 ? 20.672 -8.127 -10.328 1.00 84.00 102 ILE A N 1
ATOM 792 C CA . ILE A 1 102 ? 19.459 -7.875 -9.540 1.00 84.00 102 ILE A CA 1
ATOM 793 C C . ILE A 1 102 ? 18.913 -9.196 -8.989 1.00 84.00 102 ILE A C 1
ATOM 795 O O . ILE A 1 102 ? 18.659 -9.306 -7.791 1.00 84.00 102 ILE A O 1
ATOM 799 N N . HIS A 1 103 ? 18.779 -10.219 -9.834 1.00 81.56 103 HIS A N 1
ATOM 800 C CA . HIS A 1 103 ? 18.284 -11.526 -9.419 1.00 81.56 103 HIS A CA 1
ATOM 801 C C . HIS A 1 103 ? 19.153 -12.149 -8.316 1.00 81.56 103 HIS A C 1
ATOM 803 O O . HIS A 1 103 ? 18.614 -12.561 -7.288 1.00 81.56 103 HIS A O 1
ATOM 809 N N . GLN A 1 104 ? 20.480 -12.167 -8.482 1.00 79.81 104 GLN A N 1
ATOM 810 C CA . GLN A 1 104 ? 21.415 -12.702 -7.483 1.00 79.81 104 GLN A CA 1
ATOM 811 C C . GLN A 1 104 ? 21.295 -11.967 -6.142 1.00 79.81 104 GLN A C 1
ATOM 813 O O . GLN A 1 104 ? 21.149 -12.598 -5.095 1.00 79.81 104 GLN A O 1
ATOM 818 N N . VAL A 1 105 ? 21.276 -10.630 -6.161 1.00 75.94 105 VAL A N 1
ATOM 819 C CA . VAL A 1 105 ? 21.161 -9.822 -4.936 1.00 75.94 105 VAL A CA 1
ATOM 820 C C . VAL A 1 105 ? 19.870 -10.129 -4.171 1.00 75.94 105 VAL A C 1
ATOM 822 O O . VAL A 1 105 ? 19.906 -10.187 -2.941 1.00 75.94 105 VAL A O 1
ATOM 825 N N . TYR A 1 106 ? 18.749 -10.355 -4.861 1.00 68.75 106 TYR A N 1
ATOM 826 C CA . TYR A 1 106 ? 17.443 -10.505 -4.212 1.00 68.75 106 TYR A CA 1
ATOM 827 C C . TYR A 1 106 ? 17.046 -11.928 -3.850 1.00 68.75 106 TYR A C 1
ATOM 829 O O . TYR A 1 106 ? 16.397 -12.117 -2.820 1.00 68.75 106 TYR A O 1
ATOM 837 N N . PHE A 1 107 ? 17.420 -12.920 -4.655 1.00 68.50 107 PHE A N 1
ATOM 838 C CA . PHE A 1 107 ? 17.103 -14.314 -4.351 1.00 68.50 107 PHE A CA 1
ATOM 839 C C . PHE A 1 107 ? 18.102 -14.945 -3.375 1.00 68.50 107 PHE A C 1
ATOM 841 O O . PHE A 1 107 ? 17.687 -15.750 -2.545 1.00 68.50 107 PHE A O 1
ATOM 848 N N . GLU A 1 108 ? 19.390 -14.582 -3.424 1.00 60.38 108 GLU A N 1
ATOM 849 C CA . GLU A 1 108 ? 20.414 -15.256 -2.607 1.00 60.38 108 GLU A CA 1
ATOM 850 C C . GLU A 1 108 ? 20.604 -14.634 -1.219 1.00 60.38 108 GLU A C 1
ATOM 852 O O . GLU A 1 108 ? 20.988 -15.335 -0.285 1.00 60.38 108 GLU A O 1
ATOM 857 N N . ARG A 1 109 ? 20.324 -13.334 -1.043 1.00 57.84 109 ARG A N 1
ATOM 858 C CA . ARG A 1 109 ? 20.550 -12.642 0.244 1.00 57.84 109 ARG A CA 1
ATOM 859 C C . ARG A 1 109 ? 19.327 -12.561 1.159 1.00 57.84 109 ARG A C 1
ATOM 861 O O . ARG A 1 109 ? 19.417 -11.908 2.192 1.00 57.84 109 ARG A O 1
ATOM 868 N N . ASP A 1 110 ? 18.189 -13.143 0.767 1.00 54.12 110 ASP A N 1
ATOM 869 C CA . ASP A 1 110 ? 16.870 -12.913 1.392 1.00 54.12 110 ASP A CA 1
ATOM 870 C C . ASP A 1 110 ? 16.581 -11.416 1.646 1.00 54.12 110 ASP A C 1
ATOM 872 O O . ASP A 1 110 ? 15.851 -11.027 2.550 1.00 54.12 110 ASP A O 1
ATOM 876 N N . ALA A 1 111 ? 17.158 -10.547 0.809 1.00 53.97 111 ALA A N 1
ATOM 877 C CA . ALA A 1 111 ? 17.042 -9.094 0.891 1.00 53.97 111 ALA A CA 1
ATOM 878 C C . ALA A 1 111 ? 15.740 -8.587 0.243 1.00 53.97 111 ALA A C 1
ATOM 880 O O . ALA A 1 111 ? 15.641 -7.424 -0.138 1.00 53.97 111 ALA A O 1
ATOM 881 N N . GLY A 1 112 ? 14.757 -9.478 0.067 1.00 53.38 112 GLY A N 1
ATOM 882 C CA . GLY A 1 112 ? 13.433 -9.181 -0.484 1.00 53.38 112 GLY A CA 1
ATOM 883 C C . GLY A 1 112 ? 12.552 -8.361 0.457 1.00 53.38 112 GLY A C 1
ATOM 884 O O . GLY A 1 112 ? 11.427 -8.013 0.095 1.00 53.38 112 GLY A O 1
ATOM 885 N N . ASP A 1 113 ? 13.054 -8.044 1.646 1.00 54.56 113 ASP A N 1
ATOM 886 C CA . ASP A 1 113 ? 12.447 -7.043 2.493 1.00 54.56 113 ASP A CA 1
ATOM 887 C C . ASP A 1 113 ? 12.679 -5.664 1.861 1.00 54.56 113 ASP A C 1
ATOM 889 O O . ASP A 1 113 ? 13.792 -5.291 1.495 1.00 54.56 113 ASP A O 1
ATOM 893 N N . ASN A 1 114 ? 11.612 -4.871 1.815 1.00 59.59 114 ASN A N 1
ATOM 894 C CA . ASN A 1 114 ? 11.649 -3.417 1.688 1.00 59.59 114 ASN A CA 1
ATOM 895 C C . ASN A 1 114 ? 11.511 -2.744 0.294 1.00 59.59 114 ASN A C 1
ATOM 897 O O . ASN A 1 114 ? 11.823 -1.557 0.182 1.00 59.59 114 ASN A O 1
ATOM 901 N N . PHE A 1 115 ? 10.963 -3.390 -0.747 1.00 63.44 115 PHE A N 1
ATOM 902 C CA . PHE A 1 115 ? 10.606 -2.665 -1.986 1.00 63.44 115 PHE A CA 1
ATOM 903 C C . PHE A 1 115 ? 9.225 -2.030 -1.927 1.00 63.44 115 PHE A C 1
ATOM 905 O O . PHE A 1 115 ? 8.291 -2.566 -1.330 1.00 63.44 115 PHE A O 1
ATOM 912 N N . ASP A 1 116 ? 9.085 -0.863 -2.552 1.00 72.50 116 ASP A N 1
ATOM 913 C CA . ASP A 1 116 ? 7.759 -0.351 -2.852 1.00 72.50 116 ASP A CA 1
ATOM 914 C C . ASP A 1 116 ? 7.078 -1.227 -3.917 1.00 72.50 116 ASP A C 1
ATOM 916 O O . ASP A 1 116 ? 7.681 -2.078 -4.590 1.00 72.50 116 ASP A O 1
ATOM 920 N N . LEU A 1 117 ? 5.772 -1.026 -4.060 1.00 74.38 117 LEU A N 1
ATOM 921 C CA . LEU A 1 117 ? 4.968 -1.814 -4.979 1.00 74.38 117 LEU A CA 1
ATOM 922 C C . LEU A 1 117 ? 5.424 -1.645 -6.441 1.00 74.38 117 LEU A C 1
ATOM 924 O O . LEU A 1 117 ? 5.365 -2.590 -7.227 1.00 74.38 117 LEU A O 1
ATOM 928 N N . ASN A 1 118 ? 5.923 -0.456 -6.790 1.00 76.06 118 ASN A N 1
ATOM 929 C CA . ASN A 1 118 ? 6.407 -0.131 -8.128 1.00 76.06 118 ASN A CA 1
ATOM 930 C C . ASN A 1 118 ? 7.639 -0.950 -8.507 1.00 76.06 118 ASN A C 1
ATOM 932 O O . ASN A 1 118 ? 7.652 -1.613 -9.542 1.00 76.06 118 ASN A O 1
ATOM 936 N N . THR A 1 119 ? 8.644 -0.949 -7.640 1.00 79.62 119 THR A N 1
ATOM 937 C CA . THR A 1 119 ? 9.885 -1.694 -7.837 1.00 79.62 119 THR A CA 1
ATOM 938 C C . THR A 1 119 ? 9.595 -3.189 -7.905 1.00 79.62 119 THR A C 1
ATOM 940 O O . THR A 1 119 ? 10.094 -3.869 -8.797 1.00 79.62 119 THR A O 1
ATOM 943 N N . THR A 1 120 ? 8.708 -3.686 -7.037 1.00 79.19 120 THR A N 1
ATOM 944 C CA . THR A 1 120 ? 8.269 -5.089 -7.055 1.00 79.19 120 THR A CA 1
ATOM 945 C C . THR A 1 120 ? 7.636 -5.470 -8.397 1.00 79.19 120 THR A C 1
ATOM 947 O O . THR A 1 120 ? 7.977 -6.506 -8.969 1.00 79.19 120 THR A O 1
ATOM 950 N N . ALA A 1 121 ? 6.744 -4.632 -8.937 1.00 80.00 121 ALA A N 1
ATOM 951 C CA . ALA A 1 121 ? 6.127 -4.885 -10.239 1.00 80.00 121 ALA A CA 1
ATOM 952 C C . ALA A 1 121 ? 7.115 -4.810 -11.401 1.00 80.00 121 ALA A C 1
ATOM 954 O O . ALA A 1 121 ? 7.060 -5.663 -12.288 1.00 80.00 121 ALA A O 1
ATOM 955 N N . LEU A 1 122 ? 8.006 -3.814 -11.410 1.00 85.25 122 LEU A N 1
ATOM 956 C CA . LEU A 1 122 ? 9.038 -3.693 -12.439 1.00 85.25 122 LEU A CA 1
ATOM 957 C C . LEU A 1 122 ? 9.959 -4.909 -12.422 1.00 85.25 122 LEU A C 1
ATOM 959 O O . LEU A 1 122 ? 10.170 -5.517 -13.467 1.00 85.25 122 LEU A O 1
ATOM 963 N N . MET A 1 123 ? 10.421 -5.318 -11.242 1.00 84.44 123 MET A N 1
ATOM 964 C CA . MET A 1 123 ? 11.254 -6.502 -11.064 1.00 84.44 123 MET A CA 1
ATOM 965 C C . MET A 1 123 ? 10.543 -7.764 -11.555 1.00 84.44 123 MET A C 1
ATOM 967 O O . MET A 1 123 ? 11.089 -8.494 -12.379 1.00 84.44 123 MET A O 1
ATOM 971 N N . PHE A 1 124 ? 9.296 -7.987 -11.124 1.00 82.44 124 PHE A N 1
ATOM 972 C CA . PHE A 1 124 ? 8.500 -9.134 -11.560 1.00 82.44 124 PHE A CA 1
ATOM 973 C C . PHE A 1 124 ? 8.318 -9.174 -13.080 1.00 82.44 124 PHE A C 1
ATOM 975 O O . PHE A 1 124 ? 8.512 -10.223 -13.696 1.00 82.44 124 PHE A O 1
ATOM 982 N N . ARG A 1 125 ? 7.951 -8.040 -13.690 1.00 87.88 125 ARG A N 1
ATOM 983 C CA . ARG A 1 125 ? 7.728 -7.937 -15.136 1.00 87.88 125 ARG A CA 1
ATOM 984 C C . ARG A 1 125 ? 9.022 -8.163 -15.918 1.00 87.88 125 ARG A C 1
ATOM 986 O O . ARG A 1 125 ? 9.029 -8.998 -16.818 1.00 87.88 125 ARG A O 1
ATOM 993 N N . LEU A 1 126 ? 10.086 -7.433 -15.583 1.00 89.88 126 LEU A N 1
ATOM 994 C CA . LEU A 1 126 ? 11.343 -7.423 -16.338 1.00 89.88 126 LEU A CA 1
ATOM 995 C C . LEU A 1 126 ? 12.064 -8.770 -16.273 1.00 89.88 126 LEU A C 1
ATOM 997 O O . LEU A 1 126 ? 12.487 -9.292 -17.299 1.00 89.88 126 LEU A O 1
ATOM 1001 N N . LEU A 1 127 ? 12.138 -9.379 -15.092 1.00 88.06 127 LEU A N 1
ATOM 1002 C CA . LEU A 1 127 ? 12.782 -10.680 -14.939 1.00 88.06 127 LEU A CA 1
ATOM 1003 C C . LEU A 1 127 ? 11.980 -11.793 -15.630 1.00 88.06 127 LEU A C 1
ATOM 1005 O O . LEU A 1 127 ? 12.566 -12.620 -16.326 1.00 88.06 127 LEU A O 1
ATOM 1009 N N . ARG A 1 128 ? 10.639 -11.797 -15.537 1.00 85.06 128 ARG A N 1
ATOM 1010 C CA . ARG A 1 128 ? 9.833 -12.766 -16.304 1.00 85.06 128 ARG A CA 1
ATOM 1011 C C . ARG A 1 128 ? 9.977 -12.591 -17.811 1.00 85.06 128 ARG A C 1
ATOM 1013 O O . ARG A 1 128 ? 9.980 -13.593 -18.521 1.00 85.06 128 ARG A O 1
ATOM 1020 N N . GLN A 1 129 ? 10.072 -11.352 -18.292 1.00 85.75 129 GLN A N 1
ATOM 1021 C CA . GLN A 1 129 ? 10.278 -11.065 -19.711 1.00 85.75 129 GLN A CA 1
ATOM 1022 C C . GLN A 1 129 ? 11.578 -11.696 -20.232 1.00 85.75 129 GLN A C 1
ATOM 1024 O O . GLN A 1 129 ? 11.573 -12.209 -21.344 1.00 85.75 129 GLN A O 1
ATOM 1029 N N . GLN A 1 130 ? 12.632 -11.744 -19.409 1.00 86.44 130 GLN A N 1
ATOM 1030 C CA . GLN A 1 130 ? 13.899 -12.412 -19.737 1.00 86.44 130 GLN A CA 1
ATOM 1031 C C . GLN A 1 130 ? 13.946 -13.905 -19.377 1.00 86.44 130 GLN A C 1
ATOM 1033 O O . GLN A 1 130 ? 15.009 -14.517 -19.348 1.00 86.44 130 GLN A O 1
ATOM 1038 N N . GLY A 1 131 ? 12.800 -14.525 -19.086 1.00 84.25 131 GLY A N 1
ATOM 1039 C CA . GLY A 1 131 ? 12.725 -15.965 -18.835 1.00 84.25 131 GLY A CA 1
ATOM 1040 C C . GLY A 1 131 ? 13.140 -16.407 -17.429 1.00 84.25 131 GLY A C 1
ATOM 1041 O O . GLY A 1 131 ? 13.153 -17.610 -17.159 1.00 84.25 131 GLY A O 1
ATOM 1042 N N . TYR A 1 132 ? 13.404 -15.483 -16.497 1.00 83.62 132 TYR A N 1
ATOM 1043 C CA . TYR A 1 132 ? 13.623 -15.845 -15.096 1.00 83.62 132 TYR A CA 1
ATOM 1044 C C . TYR A 1 132 ? 12.325 -16.360 -14.465 1.00 83.62 132 TYR A C 1
ATOM 1046 O O . TYR A 1 132 ? 11.245 -15.762 -14.573 1.00 83.62 132 TYR A O 1
ATOM 1054 N N . ARG A 1 133 ? 12.428 -17.478 -13.743 1.00 77.31 133 ARG A N 1
ATOM 1055 C CA . ARG A 1 133 ? 11.290 -18.086 -13.054 1.00 77.31 133 ARG A CA 1
ATOM 1056 C C . ARG A 1 133 ? 11.033 -17.386 -11.721 1.00 77.31 133 ARG A C 1
ATOM 1058 O O . ARG A 1 133 ? 11.528 -17.818 -10.688 1.00 77.31 133 ARG A O 1
ATOM 1065 N N . ILE A 1 134 ? 10.176 -16.369 -11.733 1.00 73.50 134 ILE A N 1
ATOM 1066 C CA . ILE A 1 134 ? 9.688 -15.734 -10.499 1.00 73.50 134 ILE A CA 1
ATOM 1067 C C . ILE A 1 134 ? 8.350 -16.330 -10.089 1.00 73.50 134 ILE A C 1
ATOM 1069 O O . ILE A 1 134 ? 7.357 -16.237 -10.825 1.00 73.50 134 ILE A O 1
ATOM 1073 N N . SER A 1 135 ? 8.300 -16.916 -8.893 1.00 74.19 135 SER A N 1
ATOM 1074 C CA . SER A 1 135 ? 7.042 -17.411 -8.347 1.00 74.19 135 SER A CA 1
ATOM 1075 C C . SER A 1 135 ? 6.151 -16.248 -7.902 1.00 74.19 135 SER A C 1
ATOM 1077 O O . SER A 1 135 ? 6.619 -15.200 -7.459 1.00 74.19 135 SER A O 1
ATOM 1079 N N . CYS A 1 136 ? 4.831 -16.422 -7.991 1.00 67.25 136 CYS A N 1
ATOM 1080 C CA . CYS A 1 136 ? 3.898 -15.426 -7.458 1.00 67.25 136 CYS A CA 1
ATOM 1081 C C . CYS A 1 136 ? 4.063 -15.240 -5.941 1.00 67.25 136 CYS A C 1
ATOM 1083 O O . CYS A 1 136 ? 3.744 -14.173 -5.433 1.00 67.25 136 CYS A O 1
ATOM 1085 N N . LYS A 1 137 ? 4.573 -16.253 -5.227 1.00 69.88 137 LYS A N 1
ATOM 1086 C CA . LYS A 1 137 ? 4.847 -16.184 -3.789 1.00 69.88 137 LYS A CA 1
ATOM 1087 C C . LYS A 1 137 ? 5.961 -15.183 -3.481 1.00 69.88 137 LYS A C 1
ATOM 1089 O O . LYS A 1 137 ? 5.811 -14.405 -2.547 1.00 69.88 137 LYS A O 1
ATOM 1094 N N . ASP A 1 138 ? 7.023 -15.169 -4.281 1.00 69.12 138 ASP A N 1
ATOM 1095 C CA . ASP A 1 138 ? 8.156 -14.256 -4.084 1.00 69.12 138 ASP A CA 1
ATOM 1096 C C . ASP A 1 138 ? 7.732 -12.816 -4.380 1.00 69.12 138 ASP A C 1
ATOM 1098 O O . ASP A 1 138 ? 7.919 -11.929 -3.552 1.00 69.12 138 ASP A O 1
ATOM 1102 N N . ALA A 1 139 ? 7.008 -12.611 -5.486 1.00 66.56 139 ALA A N 1
ATOM 1103 C CA . ALA A 1 139 ? 6.399 -11.322 -5.809 1.00 66.56 139 ALA A CA 1
ATOM 1104 C C . ALA A 1 139 ? 5.453 -10.826 -4.702 1.00 66.56 139 ALA A C 1
ATOM 1106 O O . ALA A 1 139 ? 5.436 -9.641 -4.371 1.00 66.56 139 ALA A O 1
ATOM 1107 N N . PHE A 1 140 ? 4.684 -11.739 -4.105 1.00 68.12 140 PHE A N 1
ATOM 1108 C CA . PHE A 1 140 ? 3.784 -11.421 -3.006 1.00 68.12 140 PHE A CA 1
ATOM 1109 C C . PHE A 1 140 ? 4.548 -11.051 -1.730 1.00 68.12 140 PHE A C 1
ATOM 1111 O O . PHE A 1 140 ? 4.219 -10.033 -1.125 1.00 68.12 140 PHE A O 1
ATOM 1118 N N . LYS A 1 141 ? 5.602 -11.803 -1.371 1.00 69.50 141 LYS A N 1
ATOM 1119 C CA . LYS A 1 141 ? 6.496 -11.494 -0.238 1.00 69.50 141 LYS A CA 1
ATOM 1120 C C . LYS A 1 141 ? 7.070 -10.083 -0.373 1.00 69.50 141 LYS A C 1
ATOM 1122 O O . LYS A 1 141 ? 6.949 -9.296 0.559 1.00 69.50 141 LYS A O 1
ATOM 1127 N N . TRP A 1 142 ? 7.597 -9.740 -1.548 1.00 65.56 142 TRP A N 1
ATOM 1128 C CA . TRP A 1 142 ? 8.143 -8.408 -1.824 1.00 65.56 142 TRP A CA 1
ATOM 1129 C C . TRP A 1 142 ? 7.071 -7.315 -1.721 1.00 65.56 142 TRP A C 1
ATOM 1131 O O . TRP A 1 142 ? 7.300 -6.268 -1.123 1.00 65.56 142 TRP A O 1
ATOM 1141 N N . SER A 1 143 ? 5.867 -7.580 -2.241 1.00 64.25 143 SER A N 1
ATOM 1142 C CA . SER A 1 143 ? 4.770 -6.604 -2.248 1.00 64.25 143 SER A CA 1
ATOM 1143 C C . SER A 1 143 ? 4.123 -6.364 -0.880 1.00 64.25 143 SER A C 1
ATOM 1145 O O . SER A 1 143 ? 3.589 -5.278 -0.652 1.00 64.25 143 SER A O 1
ATOM 1147 N N . LEU A 1 144 ? 4.150 -7.358 0.014 1.00 65.50 144 LEU A N 1
ATOM 1148 C CA . LEU A 1 144 ? 3.582 -7.286 1.364 1.00 65.50 144 LEU A CA 1
ATOM 1149 C C . LEU A 1 144 ? 4.595 -6.864 2.436 1.00 65.50 144 LEU A C 1
ATOM 1151 O O . LEU A 1 144 ? 4.239 -6.795 3.613 1.00 65.50 144 LEU A O 1
ATOM 1155 N N . GLY A 1 145 ? 5.840 -6.584 2.050 1.00 65.06 145 GLY A N 1
ATOM 1156 C CA . GLY A 1 145 ? 6.857 -6.083 2.966 1.00 65.06 145 GLY A CA 1
ATOM 1157 C C . GLY A 1 145 ? 6.440 -4.778 3.658 1.00 65.06 145 GLY A C 1
ATOM 1158 O O . GLY A 1 145 ? 5.648 -3.985 3.143 1.00 65.06 145 GLY A O 1
ATOM 1159 N N . THR A 1 146 ? 7.019 -4.526 4.833 1.00 58.66 146 THR A N 1
ATOM 1160 C CA . THR A 1 146 ? 6.749 -3.355 5.693 1.00 58.66 146 THR A CA 1
ATOM 1161 C C . THR A 1 146 ? 7.124 -1.999 5.063 1.00 58.66 146 THR A C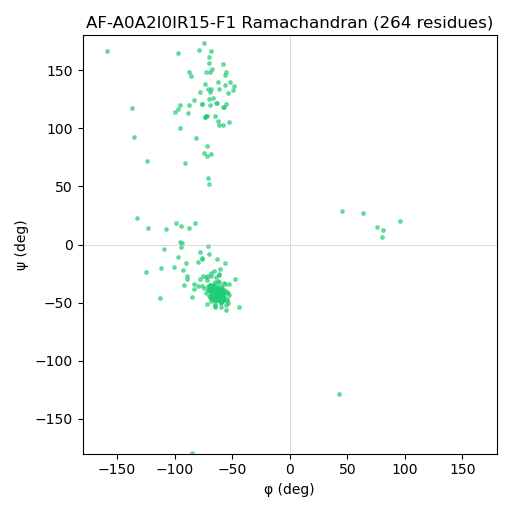 1
ATOM 1163 O O . THR A 1 146 ? 6.695 -0.947 5.558 1.00 58.66 146 THR A O 1
ATOM 1166 N N . SER A 1 147 ? 7.866 -1.996 3.947 1.00 64.50 147 SER A N 1
ATOM 1167 C CA . SER A 1 147 ? 8.124 -0.830 3.081 1.00 64.50 147 SER A CA 1
ATOM 1168 C C . SER A 1 147 ? 6.883 -0.307 2.384 1.00 64.50 147 SER A C 1
ATOM 1170 O O . SER A 1 147 ? 6.804 0.894 2.105 1.00 64.50 147 SER A O 1
ATOM 1172 N N . ASN A 1 148 ? 5.952 -1.193 2.022 1.00 75.94 148 ASN A N 1
ATOM 1173 C CA . ASN A 1 148 ? 4.877 -0.829 1.122 1.00 75.94 148 ASN A CA 1
ATOM 1174 C C . ASN A 1 148 ? 3.866 0.050 1.860 1.00 75.94 148 ASN A C 1
ATOM 1176 O O . ASN A 1 148 ? 3.131 -0.412 2.734 1.00 75.94 148 ASN A O 1
ATOM 1180 N N . LYS A 1 149 ? 3.833 1.335 1.493 1.00 82.56 149 LYS A N 1
ATOM 1181 C CA . LYS A 1 149 ? 3.051 2.358 2.193 1.00 82.56 149 LYS A CA 1
ATOM 1182 C C . LYS A 1 149 ? 1.568 2.016 2.255 1.00 82.56 149 LYS A C 1
ATOM 1184 O O . LYS A 1 149 ? 0.991 2.167 3.322 1.00 82.56 149 LYS A O 1
ATOM 1189 N N . ILE A 1 150 ? 0.974 1.495 1.175 1.00 86.44 150 ILE A N 1
ATOM 1190 C CA . ILE A 1 150 ? -0.455 1.143 1.171 1.00 86.44 150 ILE A CA 1
ATOM 1191 C C . ILE A 1 150 ? -0.754 -0.063 2.073 1.00 86.44 150 ILE A C 1
ATOM 1193 O O . ILE A 1 150 ? -1.763 -0.067 2.770 1.00 86.44 150 ILE A O 1
ATOM 1197 N N . VAL A 1 151 ? 0.135 -1.065 2.109 1.00 86.69 151 VAL A N 1
ATOM 1198 C CA . VAL A 1 151 ? -0.013 -2.248 2.979 1.00 86.69 151 VAL A CA 1
ATOM 1199 C C . VAL A 1 151 ? 0.151 -1.842 4.437 1.00 86.69 151 VAL A C 1
ATOM 1201 O O . VAL A 1 151 ? -0.672 -2.203 5.273 1.00 86.69 151 VAL A O 1
ATOM 1204 N N . ARG A 1 152 ? 1.177 -1.041 4.739 1.00 89.19 152 ARG A N 1
ATOM 1205 C CA . ARG A 1 152 ? 1.413 -0.520 6.084 1.00 89.19 152 ARG A CA 1
ATOM 1206 C C . ARG A 1 152 ? 0.256 0.355 6.551 1.00 89.19 152 ARG A C 1
ATOM 1208 O O . ARG A 1 152 ? -0.218 0.155 7.658 1.00 89.19 152 ARG A O 1
ATOM 1215 N N . ALA A 1 153 ? -0.227 1.261 5.705 1.00 93.38 153 ALA A N 1
ATOM 1216 C CA . ALA A 1 153 ? -1.379 2.099 6.009 1.00 93.38 153 ALA A CA 1
ATOM 1217 C C . ALA A 1 153 ? -2.643 1.262 6.253 1.00 93.38 153 ALA A C 1
ATOM 1219 O O . ALA A 1 153 ? -3.317 1.467 7.256 1.00 93.38 153 ALA A O 1
ATOM 1220 N N . SER A 1 154 ? -2.920 0.267 5.401 1.00 93.88 154 SER A N 1
ATOM 1221 C CA . SER A 1 154 ? -4.029 -0.678 5.589 1.00 93.88 154 SER A CA 1
ATOM 1222 C C . SER A 1 154 ? -3.930 -1.415 6.930 1.00 93.88 154 SER A C 1
ATOM 1224 O O . SER A 1 154 ? -4.898 -1.446 7.686 1.00 93.88 154 SER A O 1
ATOM 1226 N N . ALA A 1 155 ? -2.746 -1.932 7.275 1.00 93.25 155 ALA A N 1
ATOM 1227 C CA . ALA A 1 155 ? -2.503 -2.606 8.549 1.00 93.25 155 ALA A CA 1
ATOM 1228 C C . ALA A 1 155 ? -2.627 -1.658 9.754 1.00 93.25 155 ALA A C 1
ATOM 1230 O O . ALA A 1 155 ? -3.167 -2.054 10.784 1.00 93.25 155 ALA A O 1
ATOM 1231 N N . THR A 1 156 ? -2.159 -0.411 9.634 1.00 95.50 156 THR A N 1
ATOM 1232 C CA . THR A 1 156 ? -2.323 0.625 10.664 1.00 95.50 156 THR A CA 1
ATOM 1233 C C . THR A 1 156 ? -3.794 0.950 10.889 1.00 95.50 156 THR A C 1
ATOM 1235 O O . THR A 1 156 ? -4.216 0.970 12.038 1.00 95.50 156 THR A O 1
ATOM 1238 N N . ILE A 1 157 ? -4.579 1.147 9.826 1.00 97.25 157 ILE A N 1
ATOM 1239 C CA . ILE A 1 157 ? -6.026 1.391 9.924 1.00 97.25 157 ILE A CA 1
ATOM 1240 C C . ILE A 1 157 ? -6.700 0.206 10.614 1.00 97.25 157 ILE A C 1
ATOM 1242 O O . ILE A 1 157 ? -7.346 0.388 11.639 1.00 97.25 157 ILE A O 1
ATOM 1246 N N . ALA A 1 158 ? -6.475 -1.009 10.104 1.00 95.31 158 ALA A N 1
ATOM 1247 C CA . ALA A 1 158 ? -7.042 -2.234 10.657 1.00 95.31 158 ALA A CA 1
ATOM 1248 C C . ALA A 1 158 ? -6.744 -2.392 12.155 1.00 95.31 158 ALA A C 1
ATOM 1250 O O . ALA A 1 158 ? -7.660 -2.619 12.935 1.00 95.31 158 ALA A O 1
ATOM 1251 N N . ARG A 1 159 ? -5.475 -2.242 12.554 1.00 95.75 159 ARG A N 1
ATOM 1252 C CA . ARG A 1 159 ? -5.045 -2.407 13.946 1.00 95.75 159 ARG A CA 1
ATOM 1253 C C . ARG A 1 159 ? -5.587 -1.310 14.852 1.00 95.75 159 ARG A C 1
ATOM 1255 O O . ARG A 1 159 ? -6.087 -1.611 15.922 1.00 95.75 159 ARG A O 1
ATOM 1262 N N . LEU A 1 160 ? -5.450 -0.045 14.456 1.00 97.25 160 LEU A N 1
ATOM 1263 C CA . LEU A 1 160 ? -5.838 1.060 15.327 1.00 97.25 160 LEU A CA 1
ATOM 1264 C C . LEU A 1 160 ? -7.353 1.149 15.485 1.00 97.25 160 LEU A C 1
ATOM 1266 O O . LEU A 1 160 ? -7.806 1.407 16.592 1.00 97.25 160 LEU A O 1
ATOM 1270 N N . MET A 1 161 ? -8.128 0.924 14.421 1.00 97.50 161 MET A N 1
ATOM 1271 C CA . MET A 1 161 ? -9.587 0.933 14.530 1.00 97.50 161 MET A CA 1
ATOM 1272 C C . MET A 1 161 ? -10.078 -0.183 15.454 1.00 97.50 161 MET A C 1
ATOM 1274 O O . MET A 1 161 ? -10.852 0.111 16.359 1.00 97.50 161 MET A O 1
ATOM 1278 N N . ASP A 1 162 ? -9.576 -1.411 15.274 1.00 95.25 162 ASP A N 1
ATOM 1279 C CA . ASP A 1 162 ? -9.856 -2.561 16.147 1.00 95.25 162 ASP A CA 1
ATOM 1280 C C . ASP A 1 162 ? -9.516 -2.240 17.611 1.00 95.25 162 ASP A C 1
ATOM 1282 O O . ASP A 1 162 ? -10.401 -2.231 18.462 1.00 95.25 162 ASP A O 1
ATOM 1286 N N . ASP A 1 163 ? -8.275 -1.833 17.894 1.00 95.56 163 ASP A N 1
ATOM 1287 C CA . ASP A 1 163 ? -7.838 -1.491 19.249 1.00 95.56 163 ASP A CA 1
ATOM 1288 C C . ASP A 1 163 ? -8.700 -0.364 19.868 1.00 95.56 163 ASP A C 1
ATOM 1290 O O . ASP A 1 163 ? -9.139 -0.470 21.011 1.00 95.56 163 ASP A O 1
ATOM 1294 N N . ILE A 1 164 ? -8.996 0.721 19.140 1.00 95.75 164 ILE A N 1
ATOM 1295 C CA . ILE A 1 164 ? -9.750 1.866 19.687 1.00 95.75 164 ILE A CA 1
ATOM 1296 C C . ILE A 1 164 ? -11.166 1.474 20.125 1.00 95.75 164 ILE A C 1
ATOM 1298 O O . ILE A 1 164 ? -11.633 1.959 21.165 1.00 95.75 164 ILE A O 1
ATOM 1302 N N . VAL A 1 165 ? -11.867 0.662 19.330 1.00 94.38 165 VAL A N 1
ATOM 1303 C CA . VAL A 1 165 ? -13.273 0.322 19.601 1.00 94.38 165 VAL A CA 1
ATOM 1304 C C . VAL A 1 165 ? -13.415 -0.916 20.485 1.00 94.38 165 VAL A C 1
ATOM 1306 O O . VAL A 1 165 ? -14.364 -0.981 21.269 1.00 94.38 165 VAL A O 1
ATOM 1309 N N . SER A 1 166 ? -12.465 -1.851 20.422 1.00 92.25 166 SER A N 1
ATOM 1310 C CA . SER A 1 166 ? -12.523 -3.134 21.130 1.00 92.25 166 SER A CA 1
ATOM 1311 C C . SER A 1 166 ? -11.841 -3.106 22.504 1.00 92.25 166 SER A C 1
ATOM 1313 O O . SER A 1 166 ? -12.212 -3.909 23.363 1.00 92.25 166 SER A O 1
ATOM 1315 N N . HIS A 1 167 ? -10.912 -2.170 22.780 1.00 92.19 167 HIS A N 1
ATOM 1316 C CA . HIS A 1 167 ? -10.023 -2.290 23.951 1.00 92.19 167 HIS A CA 1
ATOM 1317 C C . HIS A 1 167 ? -10.743 -2.491 25.293 1.00 92.19 167 HIS A C 1
ATOM 1319 O O . HIS A 1 167 ? -10.309 -3.315 26.090 1.00 92.19 167 HIS A O 1
ATOM 1325 N N . LYS A 1 168 ? -11.856 -1.793 25.572 1.00 90.38 168 LYS A N 1
ATOM 1326 C CA . LYS A 1 168 ? -12.551 -1.926 26.871 1.00 90.38 168 LYS A CA 1
ATOM 1327 C C . LYS A 1 168 ? -13.049 -3.343 27.100 1.00 90.38 168 LYS A C 1
ATOM 1329 O O . LYS A 1 168 ? -12.805 -3.922 28.154 1.00 90.38 168 LYS A O 1
ATOM 1334 N N . PHE A 1 169 ? -13.711 -3.894 26.088 1.00 88.19 169 PHE A N 1
ATOM 1335 C CA . PHE A 1 169 ? -14.212 -5.258 26.124 1.00 88.19 169 PHE A CA 1
ATOM 1336 C C . PHE A 1 169 ? -13.062 -6.268 26.257 1.00 88.19 169 PHE A C 1
ATOM 1338 O O . PHE A 1 169 ? -13.159 -7.230 27.020 1.00 88.19 169 PHE A O 1
ATOM 1345 N N . GLU A 1 170 ? -11.951 -6.040 25.554 1.00 86.81 170 GLU A N 1
ATOM 1346 C CA . GLU A 1 170 ? -10.772 -6.906 25.631 1.00 86.81 170 GLU A CA 1
ATOM 1347 C C . GLU A 1 170 ? -10.104 -6.877 27.014 1.00 86.81 170 GLU A C 1
ATOM 1349 O O . GLU A 1 170 ? -9.758 -7.939 27.540 1.00 86.81 170 GLU A O 1
ATOM 1354 N N . GLN A 1 171 ? -10.003 -5.701 27.645 1.00 86.56 171 GLN A N 1
ATOM 1355 C CA . GLN A 1 171 ? -9.486 -5.558 29.011 1.00 86.56 171 GLN A CA 1
ATOM 1356 C C . GLN A 1 171 ? -10.391 -6.257 30.040 1.00 86.56 171 GLN A C 1
ATOM 1358 O O . GLN A 1 171 ? -9.901 -6.939 30.943 1.00 86.56 171 GLN A O 1
ATOM 1363 N N . GLU A 1 172 ? -11.716 -6.157 29.890 1.00 87.56 172 GLU A N 1
ATOM 1364 C CA . GLU A 1 172 ? -12.690 -6.837 30.761 1.00 87.56 172 GLU A CA 1
ATOM 1365 C C . GLU A 1 172 ? -12.608 -8.368 30.666 1.00 87.56 172 GLU A C 1
ATOM 1367 O O . GLU A 1 172 ? -12.889 -9.074 31.637 1.00 87.56 172 GLU A O 1
ATOM 1372 N N . ARG A 1 173 ? -12.176 -8.901 29.517 1.00 83.31 173 ARG A N 1
ATOM 1373 C CA . ARG A 1 173 ? -12.008 -10.344 29.285 1.00 83.31 173 ARG A CA 1
ATOM 1374 C C . ARG A 1 173 ? -10.842 -10.970 30.060 1.00 83.31 173 ARG A C 1
ATOM 1376 O O . ARG A 1 173 ? -10.724 -12.195 30.070 1.00 83.31 173 ARG A O 1
ATOM 1383 N N . GLY A 1 174 ? -10.000 -10.166 30.715 1.00 67.62 174 GLY A N 1
ATOM 1384 C CA . GLY A 1 174 ? -8.932 -10.637 31.605 1.00 67.62 174 GLY A CA 1
ATOM 1385 C C . GLY A 1 174 ? -7.651 -11.096 30.900 1.00 67.62 174 GLY A C 1
ATOM 1386 O O . GLY A 1 174 ? -6.795 -11.714 31.533 1.00 67.62 174 GLY A O 1
ATOM 1387 N N . GLY A 1 175 ? -7.494 -10.808 29.604 1.00 64.56 175 GLY A N 1
ATOM 1388 C CA . GLY A 1 175 ? -6.227 -10.984 28.895 1.00 64.56 175 GLY A CA 1
ATOM 1389 C C . GLY A 1 175 ? -5.383 -9.718 29.014 1.00 64.56 175 GLY A C 1
ATOM 1390 O O . GLY A 1 175 ? -5.755 -8.696 28.456 1.00 64.56 175 GLY A O 1
ATOM 1391 N N . HIS A 1 176 ? -4.246 -9.770 29.713 1.00 59.47 176 HIS A N 1
ATOM 1392 C CA . HIS A 1 176 ? -3.299 -8.650 29.855 1.00 59.47 176 HIS A CA 1
ATOM 1393 C C . HIS A 1 176 ? -2.542 -8.319 28.551 1.00 59.47 176 HIS A C 1
ATOM 1395 O O . HIS A 1 176 ? -1.311 -8.265 28.534 1.00 59.47 176 HIS A O 1
ATOM 1401 N N . VAL A 1 177 ? -3.249 -8.124 27.441 1.00 73.50 177 VAL A N 1
ATOM 1402 C CA . VAL A 1 177 ? -2.666 -7.589 26.211 1.00 73.50 177 VAL A CA 1
ATOM 1403 C C . VAL A 1 177 ? -3.028 -6.111 26.167 1.00 73.50 177 VAL A C 1
ATOM 1405 O O . VAL A 1 177 ? -4.198 -5.750 26.127 1.00 73.50 177 VAL A O 1
ATOM 1408 N N . ALA A 1 178 ? -2.022 -5.245 26.264 1.00 86.00 178 ALA A N 1
ATOM 1409 C CA . ALA A 1 178 ? -2.227 -3.810 26.125 1.00 86.00 178 ALA A CA 1
ATOM 1410 C C . ALA A 1 178 ? -2.559 -3.490 24.660 1.00 86.00 178 ALA A C 1
ATOM 1412 O O . ALA A 1 178 ? -1.775 -3.841 23.774 1.00 86.00 178 ALA A O 1
ATOM 1413 N N . SER A 1 179 ? -3.682 -2.814 24.410 1.00 93.75 179 SER A N 1
ATOM 1414 C CA . SER A 1 179 ? -3.995 -2.270 23.086 1.00 93.75 179 SER A CA 1
ATOM 1415 C C . SER A 1 179 ? -3.143 -1.027 22.807 1.00 93.75 179 SER A C 1
ATOM 1417 O O . SER A 1 179 ? -2.450 -0.505 23.693 1.00 93.75 179 SER A O 1
ATOM 1419 N N . ALA A 1 180 ? -3.222 -0.495 21.588 1.00 94.69 180 ALA A N 1
ATOM 1420 C CA . ALA A 1 180 ? -2.654 0.808 21.261 1.00 94.69 180 ALA A CA 1
ATOM 1421 C C . ALA A 1 180 ? -3.124 1.920 22.218 1.00 94.69 180 ALA A C 1
ATOM 1423 O O . ALA A 1 180 ? -2.330 2.812 22.524 1.00 94.69 180 ALA A O 1
ATOM 1424 N N . VAL A 1 181 ? -4.364 1.860 22.725 1.00 96.00 181 VAL A N 1
ATOM 1425 C CA . VAL A 1 181 ? -4.900 2.848 23.676 1.00 96.00 181 VAL A CA 1
ATOM 1426 C C . VAL A 1 181 ? -4.121 2.791 24.988 1.00 96.00 181 VAL A C 1
ATOM 1428 O O . VAL A 1 181 ? -3.557 3.806 25.395 1.00 96.00 181 VAL A O 1
ATOM 1431 N N . GLU A 1 182 ? -4.004 1.609 25.605 1.00 94.62 182 GLU A N 1
ATOM 1432 C CA . GLU A 1 182 ? -3.270 1.449 26.870 1.00 94.62 182 GLU A CA 1
ATOM 1433 C C . GLU A 1 182 ? -1.776 1.748 26.709 1.00 94.62 182 GLU A C 1
ATOM 1435 O O . GLU A 1 182 ? -1.159 2.371 27.577 1.00 94.62 182 GLU A O 1
ATOM 1440 N N . CYS A 1 183 ? -1.177 1.324 25.592 1.00 95.00 183 CYS A N 1
ATOM 1441 C CA . CYS A 1 183 ? 0.222 1.621 25.300 1.00 95.00 183 CYS A CA 1
ATOM 1442 C C . CYS A 1 183 ? 0.458 3.136 25.241 1.00 95.00 183 CYS A C 1
ATOM 1444 O O . CYS A 1 183 ? 1.403 3.639 25.851 1.00 95.00 183 CYS A O 1
ATOM 1446 N N . PHE A 1 184 ? -0.420 3.873 24.557 1.00 96.38 184 PHE A N 1
ATOM 1447 C CA . PHE A 1 184 ? -0.292 5.317 24.389 1.00 96.38 184 PHE A CA 1
ATOM 1448 C C . PHE A 1 184 ? -0.534 6.076 25.701 1.00 96.38 184 PHE A C 1
ATOM 1450 O O . PHE A 1 184 ? 0.252 6.960 26.051 1.00 96.38 184 PHE A O 1
ATOM 1457 N N . THR A 1 185 ? -1.571 5.719 26.467 1.00 96.06 185 THR A N 1
ATOM 1458 C CA . THR A 1 185 ? -1.843 6.357 27.767 1.00 96.06 185 THR A CA 1
ATOM 1459 C C . THR A 1 185 ? -0.684 6.157 28.736 1.00 96.06 185 THR A C 1
ATOM 1461 O O . THR A 1 185 ? -0.260 7.112 29.385 1.00 96.06 185 THR A O 1
ATOM 1464 N N . ASN A 1 186 ? -0.118 4.948 28.789 1.00 93.31 186 ASN A N 1
ATOM 1465 C CA . ASN A 1 186 ? 0.999 4.633 29.680 1.00 93.31 186 ASN A CA 1
ATOM 1466 C C . ASN A 1 186 ? 2.298 5.324 29.252 1.00 93.31 186 ASN A C 1
ATOM 1468 O O . ASN A 1 186 ? 3.057 5.780 30.104 1.00 93.31 186 ASN A O 1
ATOM 1472 N N . GLN A 1 187 ? 2.554 5.424 27.946 1.00 96.31 187 GLN A N 1
ATOM 1473 C CA . GLN A 1 187 ? 3.771 6.046 27.427 1.00 96.31 187 GLN A CA 1
ATOM 1474 C C . GLN A 1 187 ? 3.790 7.567 27.624 1.00 96.31 187 GLN A C 1
ATOM 1476 O O . GLN A 1 187 ? 4.844 8.128 27.922 1.00 96.31 187 GLN A O 1
ATOM 1481 N N . TYR A 1 188 ? 2.649 8.237 27.441 1.00 95.88 188 TYR A N 1
ATOM 1482 C CA . TYR A 1 188 ? 2.575 9.703 27.430 1.00 95.88 188 TYR A CA 1
ATOM 1483 C C . TYR A 1 188 ? 1.879 10.306 28.658 1.00 95.88 188 TYR A C 1
ATOM 1485 O O . TYR A 1 188 ? 1.833 11.528 28.783 1.00 95.88 188 TYR A O 1
ATOM 1493 N N . GLY A 1 189 ? 1.344 9.484 29.565 1.00 96.00 189 GLY A N 1
ATOM 1494 C CA . GLY A 1 189 ? 0.638 9.949 30.764 1.00 96.00 189 GLY A CA 1
ATOM 1495 C C . GLY A 1 189 ? -0.644 10.730 30.457 1.00 96.00 189 GLY A C 1
ATOM 1496 O O . GLY A 1 189 ? -1.024 11.613 31.224 1.00 96.00 189 GLY A O 1
ATOM 1497 N N . VAL A 1 190 ? -1.280 10.450 29.315 1.00 97.25 190 VAL A N 1
ATOM 1498 C CA . VAL A 1 190 ? -2.486 11.146 28.839 1.00 97.25 190 VAL A CA 1
ATOM 1499 C C . VAL A 1 190 ? -3.758 10.381 29.190 1.00 97.25 190 VAL A C 1
ATOM 1501 O O . VAL A 1 190 ? -3.724 9.196 29.520 1.00 97.25 190 VAL A O 1
ATOM 1504 N N . THR A 1 191 ? -4.904 11.055 29.094 1.00 97.38 191 THR A N 1
ATOM 1505 C CA . THR A 1 191 ? -6.209 10.404 29.274 1.00 97.38 191 THR A CA 1
ATOM 1506 C C . THR A 1 191 ? -6.536 9.460 28.111 1.00 97.38 191 THR A C 1
ATOM 1508 O O . THR A 1 191 ? -6.060 9.652 26.991 1.00 97.38 191 THR A O 1
ATOM 1511 N N . GLU A 1 192 ? -7.406 8.473 28.353 1.00 95.56 192 GLU A N 1
ATOM 1512 C CA . GLU A 1 192 ? -7.911 7.557 27.313 1.00 95.56 192 GLU A CA 1
ATOM 1513 C C . GLU A 1 192 ? -8.501 8.322 26.118 1.00 95.56 192 GLU A C 1
ATOM 1515 O O . GLU A 1 192 ? -8.226 7.994 24.968 1.00 95.56 192 GLU A O 1
ATOM 1520 N N . GLN A 1 193 ? -9.283 9.372 26.389 1.00 96.62 193 GLN A N 1
ATOM 1521 C CA . GLN A 1 193 ? -9.923 10.177 25.349 1.00 96.62 193 GLN A CA 1
ATOM 1522 C C . GLN A 1 193 ? -8.889 10.863 24.447 1.00 96.62 193 GLN A C 1
ATOM 1524 O O . GLN A 1 193 ? -8.982 10.777 23.225 1.00 96.62 193 GLN A O 1
ATOM 1529 N N . GLN A 1 194 ? -7.867 11.484 25.042 1.00 97.44 194 GLN A N 1
ATOM 1530 C CA . GLN A 1 194 ? -6.776 12.105 24.287 1.00 97.44 194 GLN A CA 1
ATOM 1531 C C . GLN A 1 194 ? -5.988 11.072 23.474 1.00 97.44 194 GLN A C 1
ATOM 1533 O O . GLN A 1 194 ? -5.637 11.334 22.327 1.00 97.44 194 GLN A O 1
ATOM 1538 N N . ALA A 1 195 ? -5.737 9.886 24.039 1.00 97.62 195 ALA A N 1
ATOM 1539 C CA . ALA A 1 195 ? -5.083 8.801 23.314 1.00 97.62 195 ALA A CA 1
ATOM 1540 C C . ALA A 1 195 ? -5.900 8.383 22.082 1.00 97.62 195 ALA A C 1
ATOM 1542 O O . ALA A 1 195 ? -5.356 8.320 20.983 1.00 97.62 195 ALA A O 1
ATOM 1543 N N . LYS A 1 196 ? -7.214 8.172 22.231 1.00 97.00 196 LYS A N 1
ATOM 1544 C CA . LYS A 1 196 ? -8.108 7.832 21.112 1.00 97.00 196 LYS A CA 1
ATOM 1545 C C . LYS A 1 196 ? -8.116 8.902 20.026 1.00 97.00 196 LYS A C 1
ATOM 1547 O O . LYS A 1 196 ? -8.034 8.558 18.852 1.00 97.00 196 LYS A O 1
ATOM 1552 N N . GLU A 1 197 ? -8.172 10.179 20.397 1.00 97.62 197 GLU A N 1
ATOM 1553 C CA . GLU A 1 197 ? -8.112 11.291 19.439 1.00 97.62 197 GLU A CA 1
ATOM 1554 C C . GLU A 1 197 ? -6.807 11.284 18.629 1.00 97.62 197 GLU A C 1
ATOM 1556 O O . GLU A 1 197 ? -6.836 11.439 17.408 1.00 97.62 197 GLU A O 1
ATOM 1561 N N . GLU A 1 198 ? -5.660 11.052 19.272 1.00 97.88 198 GLU A N 1
ATOM 1562 C CA . GLU A 1 198 ? -4.368 10.950 18.580 1.00 97.88 198 GLU A CA 1
ATOM 1563 C C . GLU A 1 198 ? -4.251 9.689 17.710 1.00 97.88 198 GLU A C 1
ATOM 1565 O O . GLU A 1 198 ? -3.671 9.734 16.621 1.00 97.88 198 GLU A O 1
ATOM 1570 N N . LEU A 1 199 ? -4.815 8.561 18.146 1.00 97.75 199 LEU A N 1
ATOM 1571 C CA . LEU A 1 199 ? -4.836 7.335 17.346 1.00 97.75 199 LEU A CA 1
ATOM 1572 C C . LEU A 1 199 ? -5.751 7.477 16.119 1.00 97.75 199 LEU A C 1
ATOM 1574 O O . LEU A 1 199 ? -5.352 7.060 15.032 1.00 97.75 199 LEU A O 1
ATOM 1578 N N . TRP A 1 200 ? -6.906 8.140 16.238 1.00 97.69 200 TRP A N 1
ATOM 1579 C CA . TRP A 1 200 ? -7.764 8.450 15.088 1.00 97.69 200 TRP A CA 1
ATOM 1580 C C . TRP A 1 200 ? -7.075 9.366 14.073 1.00 97.69 200 TRP A C 1
ATOM 1582 O O . TRP A 1 200 ? -7.156 9.107 12.875 1.00 97.69 200 TRP A O 1
ATOM 1592 N N . LYS A 1 201 ? -6.289 10.357 14.514 1.00 98.00 201 LYS A N 1
ATOM 1593 C CA . LYS A 1 201 ? -5.467 11.162 13.587 1.00 98.00 201 LYS A CA 1
ATOM 1594 C C . LYS A 1 201 ? -4.487 10.299 12.785 1.00 98.00 201 LYS A C 1
ATOM 1596 O O . LYS A 1 201 ? -4.290 10.533 11.596 1.00 98.00 201 LYS A O 1
ATOM 1601 N N . LYS A 1 202 ? -3.892 9.271 13.405 1.00 97.69 202 LYS A N 1
ATOM 1602 C CA . LYS A 1 202 ? -3.013 8.319 12.698 1.00 97.69 202 LYS A CA 1
ATOM 1603 C C . LYS A 1 202 ? -3.779 7.469 11.682 1.00 97.69 202 LYS A C 1
ATOM 1605 O O . LYS A 1 202 ? -3.224 7.164 10.628 1.00 97.69 202 LYS A O 1
ATOM 1610 N N . VAL A 1 203 ? -5.028 7.100 11.978 1.00 97.81 203 VAL A N 1
ATOM 1611 C CA . VAL A 1 203 ? -5.929 6.430 11.022 1.00 97.81 203 VAL A CA 1
ATOM 1612 C C . VAL A 1 203 ? -6.212 7.347 9.826 1.00 97.81 203 VAL A C 1
ATOM 1614 O O . VAL A 1 203 ? -6.057 6.917 8.682 1.00 97.81 203 VAL A O 1
ATOM 1617 N N . ASP A 1 204 ? -6.528 8.621 10.068 1.00 97.69 204 ASP A N 1
ATOM 1618 C CA . ASP A 1 204 ? -6.762 9.610 9.007 1.00 97.69 204 ASP A CA 1
ATOM 1619 C C . ASP A 1 204 ? -5.526 9.812 8.118 1.00 97.69 204 ASP A C 1
ATOM 1621 O O . ASP A 1 204 ? -5.627 9.887 6.890 1.00 97.69 204 ASP A O 1
ATOM 1625 N N . ASP A 1 205 ? -4.339 9.885 8.718 1.00 97.50 205 ASP A N 1
ATOM 1626 C CA . ASP A 1 205 ? -3.083 10.007 7.978 1.00 97.50 205 ASP A CA 1
ATOM 1627 C C . ASP A 1 205 ? -2.781 8.753 7.145 1.00 97.50 205 ASP A C 1
ATOM 1629 O O . ASP A 1 205 ? -2.369 8.866 5.987 1.00 97.50 205 ASP A O 1
ATOM 1633 N N . ALA A 1 206 ? -3.067 7.560 7.670 1.00 96.88 206 ALA A N 1
ATOM 1634 C CA . ALA A 1 206 ? -2.947 6.318 6.912 1.00 96.88 206 ALA A CA 1
ATOM 1635 C C . ALA A 1 206 ? -3.908 6.286 5.707 1.00 96.88 206 ALA A C 1
ATOM 1637 O O . ALA A 1 206 ? -3.517 5.872 4.612 1.00 96.88 206 ALA A O 1
ATOM 1638 N N . TRP A 1 207 ? -5.136 6.797 5.842 1.00 97.38 207 TRP A N 1
ATOM 1639 C CA . TRP A 1 207 ? -6.052 6.943 4.704 1.00 97.38 207 TRP A CA 1
ATOM 1640 C C . TRP A 1 207 ? -5.501 7.874 3.616 1.00 97.38 207 TRP A C 1
ATOM 1642 O O . TRP A 1 207 ? -5.652 7.584 2.423 1.00 97.38 207 TRP A O 1
ATOM 1652 N N . LYS A 1 208 ? -4.818 8.964 3.991 1.00 95.81 208 LYS A N 1
ATOM 1653 C CA . LYS A 1 208 ? -4.149 9.859 3.026 1.00 95.81 208 LYS A CA 1
ATOM 1654 C C . LYS A 1 208 ? -3.044 9.133 2.257 1.00 95.81 208 LYS A C 1
ATOM 1656 O O . LYS A 1 208 ? -2.935 9.329 1.045 1.00 95.81 208 LYS A O 1
ATOM 1661 N N . ASP A 1 209 ? -2.271 8.277 2.924 1.00 92.88 209 ASP A N 1
ATOM 1662 C CA . ASP A 1 209 ? -1.250 7.449 2.272 1.00 92.88 209 ASP A CA 1
ATOM 1663 C C . ASP A 1 209 ? -1.870 6.477 1.254 1.00 92.88 209 ASP A C 1
ATOM 1665 O O . ASP A 1 209 ? -1.384 6.388 0.123 1.00 92.88 209 ASP A O 1
ATOM 1669 N N . ILE A 1 210 ? -2.980 5.809 1.598 1.00 91.75 210 ILE A N 1
ATOM 1670 C CA . ILE A 1 210 ? -3.710 4.933 0.662 1.00 91.75 210 ILE A CA 1
ATOM 1671 C C . ILE A 1 210 ? -4.196 5.722 -0.556 1.00 91.75 210 ILE A C 1
ATOM 1673 O O . ILE A 1 210 ? -3.947 5.321 -1.694 1.00 91.75 210 ILE A O 1
ATOM 1677 N N . ASN A 1 211 ? -4.845 6.867 -0.330 1.00 92.25 211 ASN A N 1
ATOM 1678 C CA . ASN A 1 211 ? -5.361 7.709 -1.408 1.00 92.25 211 ASN A CA 1
ATOM 1679 C C . ASN A 1 211 ? -4.242 8.159 -2.353 1.00 92.25 211 ASN A C 1
ATOM 1681 O O . ASN A 1 211 ? -4.404 8.110 -3.571 1.00 92.25 211 ASN A O 1
ATOM 1685 N N . LYS A 1 212 ? -3.082 8.540 -1.810 1.00 89.31 212 LYS A N 1
ATOM 1686 C CA . LYS A 1 212 ? -1.915 8.928 -2.608 1.00 89.31 212 LYS A CA 1
ATOM 1687 C C . LYS A 1 212 ? -1.413 7.788 -3.495 1.00 89.31 212 LYS A C 1
ATOM 1689 O O . LYS A 1 212 ? -1.106 8.026 -4.660 1.00 89.31 212 LYS A O 1
ATOM 1694 N N . GLU A 1 213 ? -1.333 6.566 -2.973 1.00 83.19 213 GLU A N 1
ATOM 1695 C CA . GLU A 1 213 ? -0.888 5.408 -3.759 1.00 83.19 213 GLU A CA 1
ATOM 1696 C C . GLU A 1 213 ? -1.895 5.028 -4.857 1.00 83.19 213 GLU A C 1
ATOM 1698 O O . GLU A 1 213 ? -1.475 4.666 -5.960 1.00 83.19 213 GLU A O 1
ATOM 1703 N N . CYS A 1 214 ? -3.200 5.171 -4.592 1.00 83.75 214 CYS A N 1
ATOM 1704 C CA . CYS A 1 214 ? -4.273 4.943 -5.568 1.00 83.75 214 CYS A CA 1
ATOM 1705 C C . CYS A 1 214 ? -4.341 6.012 -6.672 1.00 83.75 214 CYS A C 1
ATOM 1707 O O . CYS A 1 214 ? -4.778 5.713 -7.778 1.00 83.75 214 CYS A O 1
ATOM 1709 N N . LEU A 1 215 ? -3.889 7.243 -6.410 1.00 84.81 215 LEU A N 1
ATOM 1710 C CA . LEU A 1 215 ? -3.831 8.317 -7.411 1.00 84.81 215 LEU A CA 1
ATOM 1711 C C . LEU A 1 215 ? -2.643 8.191 -8.382 1.00 84.81 215 LEU A C 1
ATOM 1713 O O . LEU A 1 215 ? -2.557 8.956 -9.340 1.00 84.81 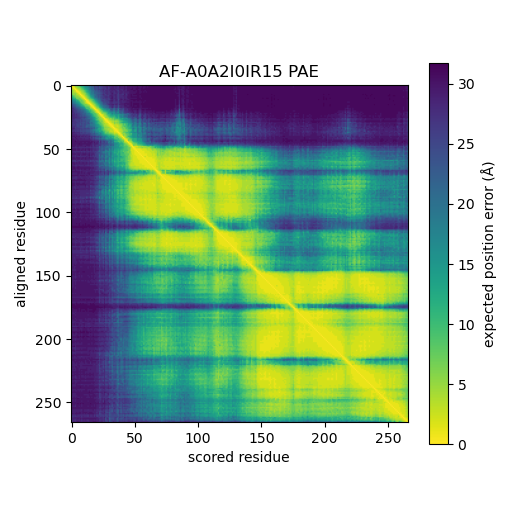215 LEU A O 1
ATOM 1717 N N . CYS A 1 216 ? -1.729 7.243 -8.158 1.00 73.19 216 CYS A N 1
ATOM 1718 C CA . CYS A 1 216 ? -0.565 7.004 -9.009 1.00 73.19 216 CYS A CA 1
ATOM 1719 C C . CYS A 1 216 ? -0.861 5.889 -10.037 1.00 73.19 216 CYS A C 1
ATOM 1721 O O . CYS A 1 216 ? -0.756 4.707 -9.684 1.00 73.19 216 CYS A O 1
ATOM 1723 N N . PRO A 1 217 ? -1.187 6.219 -11.306 1.00 58.41 217 PRO A N 1
ATOM 1724 C CA . PRO A 1 217 ? -1.621 5.241 -12.301 1.00 58.41 217 PRO A CA 1
ATOM 1725 C C . PRO A 1 217 ? -0.504 4.251 -12.634 1.00 58.41 217 PRO A C 1
ATOM 1727 O O . PRO A 1 217 ? 0.499 4.593 -13.263 1.00 58.41 217 PRO A O 1
ATOM 1730 N N . ARG A 1 218 ? -0.690 2.997 -12.214 1.00 67.31 218 ARG A N 1
ATOM 1731 C CA . ARG A 1 218 ? 0.227 1.881 -12.481 1.00 67.31 218 ARG A CA 1
ATOM 1732 C C . ARG A 1 218 ? -0.600 0.659 -12.907 1.00 67.31 218 ARG A C 1
ATOM 1734 O O . ARG A 1 218 ? -1.025 -0.104 -12.042 1.00 67.31 218 ARG A O 1
ATOM 1741 N N . PRO A 1 219 ? -0.835 0.443 -14.220 1.00 63.22 219 PRO A N 1
ATOM 1742 C CA . PRO A 1 219 ? -1.758 -0.589 -14.718 1.00 63.22 219 PRO A CA 1
ATOM 1743 C C . PRO A 1 219 ? -1.458 -2.012 -14.231 1.00 63.22 219 PRO A C 1
ATOM 1745 O O . PRO A 1 219 ? -2.369 -2.790 -13.976 1.00 63.22 219 PRO A O 1
ATOM 1748 N N . VAL A 1 220 ? -0.178 -2.347 -14.050 1.00 56.34 220 VAL A N 1
ATOM 1749 C CA . VAL A 1 220 ? 0.250 -3.660 -13.532 1.00 56.34 220 VAL A CA 1
ATOM 1750 C C . VAL A 1 220 ? -0.141 -3.853 -12.057 1.00 56.34 220 VAL A C 1
ATOM 1752 O O . VAL A 1 220 ? -0.305 -4.981 -11.602 1.00 56.34 220 VAL A O 1
ATOM 1755 N N . LEU A 1 221 ? -0.311 -2.761 -11.307 1.00 66.56 221 LEU A N 1
ATOM 1756 C CA . LEU A 1 221 ? -0.566 -2.759 -9.864 1.00 66.56 221 LEU A CA 1
ATOM 1757 C C . LEU A 1 221 ? -2.029 -2.555 -9.488 1.00 66.56 221 LEU A C 1
ATOM 1759 O O . LEU A 1 221 ? -2.413 -2.909 -8.376 1.00 66.56 221 LEU A O 1
ATOM 1763 N N . GLU A 1 222 ? -2.838 -2.029 -10.402 1.00 72.75 222 GLU A N 1
ATOM 1764 C CA . GLU A 1 222 ? -4.271 -1.759 -10.229 1.00 72.75 222 GLU A CA 1
ATOM 1765 C C . GLU A 1 222 ? -5.032 -2.912 -9.536 1.00 72.75 222 GLU A C 1
ATOM 1767 O O . GLU A 1 222 ? -5.594 -2.694 -8.459 1.00 72.75 222 GLU A O 1
ATOM 1772 N N . PRO A 1 223 ? -4.962 -4.175 -10.013 1.00 76.00 223 PRO A N 1
ATOM 1773 C CA . PRO A 1 223 ? -5.699 -5.277 -9.386 1.00 76.00 223 PRO A CA 1
ATOM 1774 C C . PRO A 1 223 ? -5.230 -5.630 -7.970 1.00 76.00 223 PRO A C 1
ATOM 1776 O O . PRO A 1 223 ? -5.968 -6.269 -7.219 1.00 76.00 223 PRO A O 1
ATOM 1779 N N . LEU A 1 224 ? -3.991 -5.286 -7.612 1.00 75.00 224 LEU A N 1
ATOM 1780 C CA . LEU A 1 224 ? -3.440 -5.516 -6.278 1.00 75.00 224 LEU A CA 1
ATOM 1781 C C . LEU A 1 224 ? -3.819 -4.371 -5.333 1.00 75.00 224 LEU A C 1
ATOM 1783 O O . LEU A 1 224 ? -4.292 -4.631 -4.227 1.00 75.00 224 LEU A O 1
ATOM 1787 N N . LEU A 1 225 ? -3.692 -3.123 -5.795 1.00 80.19 225 LEU A N 1
ATOM 1788 C CA . LEU A 1 225 ? -4.134 -1.931 -5.069 1.00 80.19 225 LEU A CA 1
ATOM 1789 C C . LEU A 1 225 ? -5.627 -2.014 -4.738 1.00 80.19 225 LEU A C 1
ATOM 1791 O O . LEU A 1 225 ? -6.008 -1.787 -3.592 1.00 80.19 225 LEU A O 1
ATOM 1795 N N . ALA A 1 226 ? -6.455 -2.433 -5.699 1.00 85.62 226 ALA A N 1
ATOM 1796 C CA . ALA A 1 226 ? -7.889 -2.609 -5.502 1.00 85.62 226 ALA A CA 1
ATOM 1797 C C . ALA A 1 226 ? -8.212 -3.617 -4.387 1.00 85.62 226 ALA A C 1
ATOM 1799 O O . ALA A 1 226 ? -9.116 -3.380 -3.589 1.00 85.62 226 ALA A O 1
ATOM 1800 N N . ARG A 1 227 ? -7.464 -4.725 -4.281 1.00 86.00 227 ARG A N 1
ATOM 1801 C CA . ARG A 1 227 ? -7.668 -5.712 -3.203 1.00 86.00 227 ARG A CA 1
ATOM 1802 C C . ARG A 1 227 ? -7.336 -5.133 -1.835 1.00 86.00 227 ARG A C 1
ATOM 1804 O O . ARG A 1 227 ? -8.118 -5.319 -0.909 1.00 86.00 227 ARG A O 1
ATOM 1811 N N . ILE A 1 228 ? -6.205 -4.434 -1.721 1.00 87.75 228 ILE A N 1
ATOM 1812 C CA . ILE A 1 228 ? -5.771 -3.819 -0.459 1.00 87.75 228 ILE A CA 1
ATOM 1813 C C . ILE A 1 228 ? -6.772 -2.738 -0.043 1.00 87.75 228 ILE A C 1
ATOM 1815 O O . ILE A 1 228 ? -7.259 -2.757 1.081 1.00 87.75 228 ILE A O 1
ATOM 1819 N N . LEU A 1 229 ? -7.149 -1.853 -0.968 1.00 91.81 229 LEU A N 1
ATOM 1820 C CA . LEU A 1 229 ? -8.137 -0.803 -0.729 1.00 91.81 229 LEU A CA 1
ATOM 1821 C C . LEU A 1 229 ? -9.488 -1.376 -0.287 1.00 91.81 229 LEU A C 1
ATOM 1823 O O . LEU A 1 229 ? -10.073 -0.893 0.680 1.00 91.81 229 LEU A O 1
ATOM 1827 N N . ASN A 1 230 ? -9.987 -2.399 -0.982 1.00 93.50 230 ASN A N 1
ATOM 1828 C CA . ASN A 1 230 ? -11.266 -3.014 -0.640 1.00 93.50 230 ASN A CA 1
ATOM 1829 C C . ASN A 1 230 ? -11.213 -3.701 0.727 1.00 93.50 230 ASN A C 1
ATOM 1831 O O . ASN A 1 230 ? -12.162 -3.559 1.490 1.00 93.50 230 ASN A O 1
ATOM 1835 N N . LEU A 1 231 ? -10.108 -4.372 1.073 1.00 93.12 231 LEU A N 1
ATOM 1836 C CA . LEU A 1 231 ? -9.922 -4.928 2.414 1.00 93.12 231 LEU A CA 1
ATOM 1837 C C . LEU A 1 231 ? -9.958 -3.826 3.480 1.00 93.12 231 LEU A C 1
ATOM 1839 O O . LEU A 1 231 ? -10.713 -3.946 4.439 1.00 93.12 231 LEU A O 1
ATOM 1843 N N . THR A 1 232 ? -9.217 -2.729 3.289 1.00 95.75 232 THR A N 1
ATOM 1844 C CA . THR A 1 232 ? -9.234 -1.594 4.227 1.00 95.75 232 THR A CA 1
ATOM 1845 C C . THR A 1 232 ? -10.640 -1.017 4.391 1.00 95.75 232 THR A C 1
ATOM 1847 O O . THR A 1 232 ? -11.058 -0.741 5.508 1.00 95.75 232 THR A O 1
ATOM 1850 N N . ARG A 1 233 ? -11.406 -0.878 3.301 1.00 96.00 233 ARG A N 1
ATOM 1851 C CA . ARG A 1 233 ? -12.802 -0.410 3.356 1.00 96.00 233 ARG A CA 1
ATOM 1852 C C . ARG A 1 233 ? -13.713 -1.355 4.134 1.00 96.00 233 ARG A C 1
ATOM 1854 O O . ARG A 1 233 ? -14.617 -0.887 4.813 1.00 96.00 233 ARG A O 1
ATOM 1861 N N . VAL A 1 234 ? -13.496 -2.668 4.046 1.00 93.94 234 VAL A N 1
ATOM 1862 C CA . VAL A 1 234 ? -14.231 -3.624 4.887 1.00 93.94 234 VAL A CA 1
ATOM 1863 C C . VAL A 1 234 ? -13.872 -3.418 6.358 1.00 93.94 234 VAL A C 1
ATOM 1865 O O . VAL A 1 234 ? -14.779 -3.362 7.179 1.00 93.94 234 VAL A O 1
ATOM 1868 N N . MET A 1 235 ? -12.587 -3.249 6.691 1.00 94.69 235 MET A N 1
ATOM 1869 C CA . MET A 1 235 ? -12.167 -2.969 8.074 1.00 94.69 235 MET A CA 1
ATOM 1870 C C . MET A 1 235 ? -12.796 -1.678 8.607 1.00 94.69 235 MET A C 1
ATOM 1872 O O . MET A 1 235 ? -13.281 -1.662 9.732 1.00 94.69 235 MET A O 1
ATOM 1876 N N . ASP A 1 236 ? -12.866 -0.637 7.777 1.00 94.50 236 ASP A N 1
ATOM 1877 C CA . ASP A 1 236 ? -13.536 0.617 8.123 1.00 94.50 236 ASP A CA 1
ATOM 1878 C C . ASP A 1 236 ? -15.005 0.397 8.485 1.00 94.50 236 ASP A C 1
ATOM 1880 O O . ASP A 1 236 ? -15.446 0.825 9.542 1.00 94.50 236 ASP A O 1
ATOM 1884 N N . VAL A 1 237 ? -15.743 -0.363 7.670 1.00 93.12 237 VAL A N 1
ATOM 1885 C CA . VAL A 1 237 ? -17.147 -0.708 7.949 1.00 93.12 237 VAL A CA 1
ATOM 1886 C C . VAL A 1 237 ? -17.294 -1.522 9.237 1.00 93.12 237 VAL A C 1
ATOM 1888 O O . VAL A 1 237 ? -18.238 -1.301 9.993 1.00 93.12 237 VAL A O 1
ATOM 1891 N N . LEU A 1 238 ? -16.391 -2.471 9.487 1.00 93.50 238 LEU A N 1
ATOM 1892 C CA . LEU A 1 238 ? -16.475 -3.370 10.640 1.00 93.50 238 LEU A CA 1
ATOM 1893 C C . LEU A 1 238 ? -16.176 -2.679 11.973 1.00 93.50 238 LEU A C 1
ATOM 1895 O O . LEU A 1 238 ? -16.733 -3.096 12.983 1.00 93.50 238 LEU A O 1
ATOM 1899 N N . TYR A 1 239 ? -15.324 -1.653 11.969 1.00 94.62 239 TYR A N 1
ATOM 1900 C CA . TYR A 1 239 ? -14.798 -1.025 13.185 1.00 94.62 239 TYR A CA 1
ATOM 1901 C C . TYR A 1 239 ? -15.069 0.482 13.268 1.00 94.62 239 TYR A C 1
ATOM 1903 O O . TYR A 1 239 ? -14.451 1.173 14.074 1.00 94.62 239 TYR A O 1
ATOM 1911 N N . LYS A 1 240 ? -15.973 1.016 12.437 1.00 90.38 240 LYS A N 1
ATOM 1912 C CA . LYS A 1 240 ? -16.245 2.460 12.355 1.00 90.38 240 LYS A CA 1
ATOM 1913 C C . LYS A 1 240 ? -16.626 3.075 13.699 1.00 90.38 240 LYS A C 1
ATOM 1915 O O . LYS A 1 240 ? -16.049 4.072 14.114 1.00 90.38 240 LYS A O 1
ATOM 1920 N N . ASP A 1 241 ? -17.610 2.462 14.351 1.00 89.12 241 ASP A N 1
ATOM 1921 C CA . ASP A 1 241 ? -18.231 2.992 15.569 1.00 89.12 241 ASP A CA 1
ATOM 1922 C C . ASP A 1 241 ? -18.178 1.991 16.734 1.00 89.12 241 ASP A C 1
ATOM 1924 O O . ASP A 1 241 ? -18.263 2.372 17.901 1.00 89.12 241 ASP A O 1
ATOM 1928 N N . LYS A 1 242 ? -18.069 0.695 16.427 1.00 91.00 242 LYS A N 1
ATOM 1929 C CA . LYS A 1 242 ? -18.079 -0.417 17.385 1.00 91.00 242 LYS A CA 1
ATOM 1930 C C . LYS A 1 242 ? -17.424 -1.649 16.767 1.00 91.00 242 LYS A C 1
ATOM 1932 O O . LYS A 1 242 ? -17.279 -1.714 15.551 1.00 91.00 242 LYS A O 1
ATOM 1937 N N . ASP A 1 243 ? -17.105 -2.636 17.596 1.00 90.88 243 ASP A N 1
ATOM 1938 C CA . ASP A 1 243 ? -16.582 -3.932 17.152 1.00 90.88 243 ASP A CA 1
ATOM 1939 C C . ASP A 1 243 ? -17.691 -4.810 16.538 1.00 90.88 243 ASP A C 1
ATOM 1941 O O . ASP A 1 243 ? -18.240 -5.715 17.176 1.00 90.88 243 ASP A O 1
ATOM 1945 N N . CYS A 1 244 ? -18.050 -4.539 15.280 1.00 92.69 244 CYS A N 1
ATOM 1946 C CA . CYS A 1 244 ? -19.005 -5.373 14.549 1.00 92.69 244 CYS A CA 1
ATOM 1947 C C . CYS A 1 244 ? -18.385 -6.694 14.06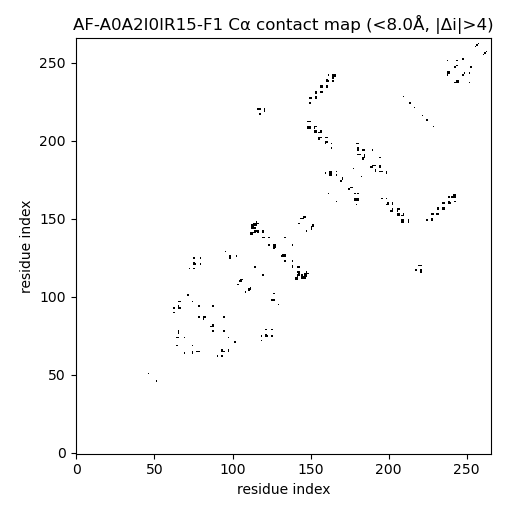6 1.00 92.69 244 CYS A C 1
ATOM 1949 O O . CYS A 1 244 ? -19.123 -7.574 13.616 1.00 92.69 244 CYS A O 1
ATOM 1951 N N . TYR A 1 245 ? -17.059 -6.850 14.134 1.00 89.00 245 TYR A N 1
ATOM 1952 C CA . TYR A 1 245 ? -16.392 -8.094 13.761 1.00 89.00 245 TYR A CA 1
ATOM 1953 C C . TYR A 1 245 ? -16.657 -9.185 14.805 1.00 89.00 245 TYR A C 1
ATOM 1955 O O . TYR A 1 245 ? -17.132 -10.271 14.461 1.00 89.00 245 TYR A O 1
ATOM 1963 N N . THR A 1 246 ? -16.430 -8.884 16.085 1.00 89.19 246 THR A N 1
ATOM 1964 C CA . THR A 1 246 ? -16.723 -9.807 17.192 1.00 89.19 246 THR A CA 1
ATOM 1965 C C . THR A 1 246 ? -18.209 -9.804 17.543 1.00 89.19 246 THR A C 1
ATOM 1967 O O . THR A 1 246 ? -18.780 -10.851 17.868 1.00 89.19 246 THR A O 1
ATOM 1970 N N . HIS A 1 247 ? -18.861 -8.640 17.455 1.00 89.94 247 HIS A N 1
ATOM 1971 C CA . HIS A 1 247 ? -20.253 -8.445 17.859 1.00 89.94 247 HIS A CA 1
ATOM 1972 C C . HIS A 1 247 ? -21.106 -7.885 16.709 1.00 89.94 247 HIS A C 1
ATOM 1974 O O . HIS A 1 247 ? -21.536 -6.730 16.751 1.00 89.94 247 HIS A O 1
ATOM 1980 N N . PRO A 1 248 ? -21.408 -8.704 15.679 1.00 88.38 248 PRO A N 1
ATOM 1981 C CA . PRO A 1 248 ? -22.120 -8.246 14.494 1.00 88.38 248 PRO A CA 1
ATOM 1982 C C . PRO A 1 248 ? -23.539 -7.796 14.832 1.00 88.38 248 PRO A C 1
ATOM 1984 O O . PRO A 1 248 ? -24.377 -8.570 15.323 1.00 88.38 248 PRO A O 1
ATOM 1987 N N . ASP A 1 249 ? -23.819 -6.543 14.506 1.00 87.69 249 ASP A N 1
ATOM 1988 C CA . ASP A 1 249 ? -25.098 -5.905 14.747 1.00 87.69 249 ASP A CA 1
ATOM 1989 C C . ASP A 1 249 ? -26.110 -6.180 13.622 1.00 87.69 249 ASP A C 1
ATOM 1991 O O . ASP A 1 249 ? -25.866 -6.937 12.676 1.00 87.69 249 ASP A O 1
ATOM 1995 N N . LEU A 1 250 ? -27.311 -5.616 13.763 1.00 89.56 250 LEU A N 1
ATOM 1996 C CA . LEU A 1 250 ? -28.363 -5.799 12.768 1.00 89.56 250 LEU A CA 1
ATOM 1997 C C . LEU A 1 250 ? -28.005 -5.132 11.433 1.00 89.56 250 LEU A C 1
ATOM 1999 O O . LEU A 1 250 ? -28.312 -5.700 10.386 1.00 89.56 250 LEU A O 1
ATOM 2003 N N . GLU A 1 251 ? -27.351 -3.971 11.462 1.00 87.69 251 GLU A N 1
ATOM 2004 C CA . GLU A 1 251 ? -26.989 -3.215 10.260 1.00 87.69 251 GLU A CA 1
ATOM 2005 C C . GLU A 1 251 ? -25.961 -3.973 9.416 1.00 87.69 251 GLU A C 1
ATOM 2007 O O . GLU A 1 251 ? -26.193 -4.184 8.223 1.00 87.69 251 GLU A O 1
ATOM 2012 N N . LEU A 1 252 ? -24.893 -4.499 10.027 1.00 89.69 252 LEU A N 1
ATOM 2013 C CA . LEU A 1 252 ? -23.907 -5.326 9.331 1.00 89.69 252 LEU A CA 1
ATOM 2014 C C . LEU A 1 252 ? -24.550 -6.591 8.752 1.00 89.69 252 LEU A C 1
ATOM 2016 O O . LEU A 1 252 ? -24.293 -6.947 7.602 1.00 89.69 252 LEU A O 1
ATOM 2020 N N . LYS A 1 253 ? -25.438 -7.259 9.500 1.00 89.81 253 LYS A N 1
ATOM 2021 C CA . LYS A 1 253 ? -26.168 -8.439 8.994 1.00 89.81 253 LYS A CA 1
ATOM 2022 C C . LYS A 1 253 ? -27.045 -8.095 7.790 1.00 89.81 253 LYS A C 1
ATOM 2024 O O . LYS A 1 253 ? -27.110 -8.874 6.837 1.00 89.81 253 LYS A O 1
ATOM 2029 N N . GLN A 1 254 ? -27.708 -6.939 7.810 1.00 91.44 254 GLN A N 1
ATOM 2030 C CA . GLN A 1 254 ? -28.509 -6.459 6.683 1.00 91.44 254 GLN A CA 1
ATOM 2031 C C . GLN A 1 254 ? -27.642 -6.105 5.471 1.00 91.44 254 GLN A C 1
ATOM 2033 O O . GLN A 1 254 ? -28.029 -6.443 4.351 1.00 91.44 254 GLN A O 1
ATOM 2038 N N . LEU A 1 255 ? -26.475 -5.494 5.687 1.00 89.94 255 LEU A N 1
ATOM 2039 C CA . LEU A 1 255 ? -25.501 -5.190 4.638 1.00 89.94 255 LEU A CA 1
ATOM 2040 C C . LEU A 1 255 ? -24.958 -6.470 3.986 1.00 89.94 255 LEU A C 1
ATOM 2042 O O . LEU A 1 255 ? -24.933 -6.589 2.765 1.00 89.94 255 LEU A O 1
ATOM 2046 N N . VAL A 1 256 ? -24.589 -7.474 4.782 1.00 89.44 256 VAL A N 1
ATOM 2047 C CA . VAL A 1 256 ? -24.153 -8.780 4.259 1.00 89.44 256 VAL A CA 1
ATOM 2048 C C . VAL A 1 256 ? -25.268 -9.429 3.436 1.00 89.44 256 VAL A C 1
ATOM 2050 O O . VAL A 1 256 ? -25.024 -9.921 2.333 1.00 89.44 256 VAL A O 1
ATOM 2053 N N . ALA A 1 257 ? -26.507 -9.387 3.932 1.00 92.38 257 ALA A N 1
ATOM 2054 C CA . ALA A 1 257 ? -27.648 -9.927 3.205 1.00 92.38 257 ALA A CA 1
ATOM 2055 C C . ALA A 1 257 ? -27.921 -9.180 1.888 1.00 92.38 257 ALA A C 1
ATOM 2057 O O . ALA A 1 257 ? -28.281 -9.820 0.901 1.00 92.38 257 ALA A O 1
ATOM 2058 N N . SER A 1 258 ? -27.760 -7.854 1.844 1.00 93.12 258 SER A N 1
ATOM 2059 C CA . SER A 1 258 ? -27.979 -7.078 0.617 1.00 93.12 258 SER A CA 1
ATOM 2060 C C . SER A 1 258 ? -26.903 -7.322 -0.439 1.00 93.12 258 SER A C 1
ATOM 2062 O O . SER A 1 258 ? -27.235 -7.360 -1.618 1.00 93.12 258 SER A O 1
ATOM 2064 N N . VAL A 1 259 ? -25.648 -7.526 -0.030 1.00 89.38 259 VAL A N 1
ATOM 2065 C CA . VAL A 1 259 ? -24.519 -7.713 -0.956 1.00 89.38 259 VAL A CA 1
ATOM 2066 C C . VAL A 1 259 ? -24.399 -9.158 -1.450 1.00 89.38 259 VAL A C 1
ATOM 2068 O O . VAL A 1 259 ? -24.059 -9.370 -2.611 1.00 89.38 259 VAL A O 1
ATOM 2071 N N . LEU A 1 260 ? -24.653 -10.155 -0.591 1.00 91.69 260 LEU A N 1
ATOM 2072 C CA . LEU A 1 260 ? -24.334 -11.562 -0.889 1.00 91.69 260 LEU A CA 1
ATOM 2073 C C . LEU A 1 260 ? -25.549 -12.476 -1.078 1.00 91.69 260 LEU A C 1
ATOM 2075 O O . LEU A 1 260 ? -25.399 -13.554 -1.647 1.00 91.69 260 LEU A O 1
ATOM 2079 N N . ILE A 1 261 ? -26.729 -12.093 -0.579 1.00 93.12 261 ILE A N 1
ATOM 2080 C CA . ILE A 1 261 ? -27.906 -12.980 -0.552 1.00 93.12 261 ILE A CA 1
ATOM 2081 C C . ILE A 1 261 ? -29.003 -12.475 -1.487 1.00 93.12 261 ILE A C 1
ATOM 2083 O O . ILE A 1 261 ? -29.601 -13.257 -2.225 1.00 93.12 261 ILE A O 1
ATOM 2087 N N . LYS A 1 262 ? -29.306 -11.175 -1.442 1.00 90.81 262 LYS A N 1
ATOM 2088 C CA . LYS A 1 262 ? -30.415 -10.596 -2.201 1.00 90.81 262 LYS A CA 1
ATOM 2089 C C . LYS A 1 262 ? -29.977 -10.301 -3.641 1.00 90.81 262 LYS A C 1
ATOM 2091 O O . LYS A 1 262 ? -29.019 -9.556 -3.828 1.00 90.81 262 LYS A O 1
ATOM 2096 N N . PRO A 1 263 ? -30.675 -10.831 -4.660 1.00 89.38 263 PRO A N 1
ATOM 2097 C CA . PRO A 1 263 ? -30.407 -10.453 -6.039 1.00 89.38 263 PRO A CA 1
ATOM 2098 C C . PRO A 1 263 ? -30.793 -8.988 -6.274 1.00 89.38 263 PRO A C 1
ATOM 2100 O O . PRO A 1 263 ? -31.720 -8.469 -5.647 1.00 89.38 263 PRO A O 1
ATOM 2103 N N . ILE A 1 264 ? -30.102 -8.334 -7.208 1.00 87.75 264 ILE A N 1
ATOM 2104 C CA . ILE A 1 264 ? -30.493 -7.003 -7.679 1.00 87.75 264 ILE A CA 1
ATOM 2105 C C . ILE A 1 264 ? -31.830 -7.159 -8.426 1.00 87.75 264 ILE A C 1
ATOM 2107 O O . ILE A 1 264 ? -31.909 -8.016 -9.312 1.00 87.75 264 ILE A O 1
ATOM 2111 N N . PRO A 1 265 ? -32.881 -6.392 -8.070 1.00 83.94 265 PRO A N 1
ATOM 2112 C CA . PRO A 1 265 ? -34.151 -6.432 -8.787 1.00 83.94 265 PRO A CA 1
ATOM 2113 C C . PRO A 1 265 ? -33.923 -6.188 -10.280 1.00 83.94 265 PRO A C 1
ATOM 2115 O O . PRO A 1 265 ? -33.190 -5.268 -10.644 1.00 83.94 265 PRO A O 1
ATOM 2118 N N . SER A 1 266 ? -34.504 -7.057 -11.109 1.00 77.06 266 SER A N 1
ATOM 2119 C CA . SER A 1 266 ? -34.412 -6.995 -12.576 1.00 77.06 266 SER A CA 1
ATOM 2120 C C . SER A 1 266 ? -35.339 -5.936 -13.150 1.00 77.06 266 SER A C 1
ATOM 2122 O O . SER A 1 266 ? -36.434 -5.752 -12.572 1.00 77.06 266 SER A O 1
#

Organism: Punica granatum (NCBI:txid22663)

Nearest PDB structures (foldseek):
  3sdu-assembly1_A  TM=5.212E-01  e=1.773E-03  Abies grandis
  5c05-assembly1_A  TM=5.079E-01  e=5.483E-03  Thymus vulgaris
  3p5r-assembly1_A  TM=4.903E-01  e=1.404E-02  Taxus brevifolia
  3p5r-assembly2_B  TM=4.930E-01  e=3.432E-02  Taxus brevifolia
  8jw3-assembly1_A  TM=3.853E-01  e=7.299E-01  Orpheovirus IHUMI-LCC2

InterPro domains:
  IPR001906 Terpene synthase, N-terminal domain [PF01397] (32-142)
  IPR008930 Terpenoid cyclases/protein prenyltransferase alpha-alpha toroid [SSF48239] (30-150)
  IPR008949 Isoprenoid synthase domain superfamily [G3DSA:1.10.600.10] (26-121)
  IPR008949 Isoprenoid synthase domain superfamily [G3DSA:1.10.600.10] (122-266)
  IPR008949 Isoprenoid synthase domain superfamily [SSF48576] (138-264)
  IPR050148 Terpene synthase-like [PTHR31225] (21-142)

Sequence (266 aa):
MSAQSPTVVSSASPPVHAGKSERRSVDFLPSIWGDHFLNHASHSMMIHESAEKQILGLESEVKRMLDVNSSPPEKLNLIDQIQRLGISYLFEREIDAALEQIHQVYFERDAGDNFDLNTTALMFRLLRQQGYRISCKDAFKWSLGTSNKIVRASATIARLMDDIVSHKFEQERGGHVASAVECFTNQYGVTEQQAKEELWKKVDDAWKDINKECLCPRPVLEPLLARILNLTRVMDVLYKDKDCYTHPDLELKQLVASVLIKPIPS

Foldseek 3Di:
DDDDDDDDDDDDDDDDPPDPPPDPDDPDDADPCHCVVVVVVVVPPCCDPVNVVVVVVVLVVLLVQLPDPDDLLSNLVSCVVCVVVVNCVSCVVSLVVSLVVVCCVCVVPVVLAADELVSLLSNVVSCVVVVHDDDVVSSVSSHCHCNHLLNVLLVLLLQLLCLLACVVVVVVVVDPDDGQLNVQCVVPVDDSVVSNVVSVVSNVVSVVSLVVVVVDDDPSCVVVSVVSVVSSVVSCVCRVRHNCVVPPDPVNVVVCCVPPPDDDDD

Mean predicted aligned error: 15.07 Å

pLDDT: mean 79.7, std 17.23, range [29.98, 98.0]

Radius of gyration: 33.12 Å; Cα contacts (8 Å, |Δi|>4): 182; chains: 1; bounding box: 64×80×102 Å